Protein AF-0000000074319081 (afdb_homodimer)

InterPro domains:
  IPR027843 Domain of unknown function DUF4440 [PF14534] (56-165)
  IPR032710 NTF2-like domain superfamily [SSF54427] (49-168)

Nearest PDB structures (foldseek):
  3hx8-assembly2_C  TM=8.834E-01  e=6.820E-10  Mesorhizobium loti
  3ef8-assembly1_A  TM=8.760E-01  e=9.095E-07  Novosphingobium aromaticivorans DSM 12444
  3i0y-assembly1_B  TM=5.944E-01  e=3.631E-05  Xanthomonas campestris pv. campestris
  3f8h-assembly1_B  TM=5.871E-01  e=8.349E-05  Ruegeria sp. TM1040
  3f7x-assembly1_A-2  TM=5.789E-01  e=1.344E-04  Pseudomonas putida KT2440

Structure (mmCIF, N/CA/C/O backbone):
data_AF-0000000074319081-model_v1
#
loop_
_entity.id
_entity.type
_entity.pdbx_description
1 polymer 'DUF4440 domain-containing protein'
#
loop_
_atom_site.group_PDB
_atom_site.id
_atom_site.type_symbol
_atom_site.label_atom_id
_atom_site.label_alt_id
_atom_site.label_comp_id
_atom_site.label_asym_id
_atom_site.label_entity_id
_atom_site.label_seq_id
_atom_site.pdbx_PDB_ins_code
_atom_site.Cartn_x
_atom_site.Cartn_y
_atom_site.Cartn_z
_atom_site.occupancy
_atom_site.B_iso_or_equiv
_atom_site.auth_seq_id
_atom_site.auth_comp_id
_atom_site.auth_asym_id
_atom_site.auth_atom_id
_atom_site.pdbx_PDB_model_num
ATOM 1 N N . MET A 1 1 ? 22.406 85.812 86.625 1 35.84 1 MET A N 1
ATOM 2 C CA . MET A 1 1 ? 21.875 84.5 86.562 1 35.84 1 MET A CA 1
ATOM 3 C C . MET A 1 1 ? 21.156 84.25 85.25 1 35.84 1 MET A C 1
ATOM 5 O O . MET A 1 1 ? 20.031 84.688 85.062 1 35.84 1 MET A O 1
ATOM 9 N N . LYS A 1 2 ? 21.984 84.312 84.188 1 42.97 2 LYS A N 1
ATOM 10 C CA . LYS A 1 2 ? 21.812 84.375 82.75 1 42.97 2 LYS A CA 1
ATOM 11 C C . LYS A 1 2 ? 21.172 83.125 82.188 1 42.97 2 LYS A C 1
ATOM 13 O O . LYS A 1 2 ? 21.734 82.062 82.312 1 42.97 2 LYS A O 1
ATOM 18 N N . THR A 1 3 ? 19.812 83.062 82.375 1 43.06 3 THR A N 1
ATOM 19 C CA . THR A 1 3 ? 18.922 82 81.938 1 43.06 3 THR A CA 1
ATOM 20 C C . THR A 1 3 ? 19.094 81.75 80.438 1 43.06 3 THR A C 1
ATOM 22 O O . THR A 1 3 ? 18.906 82.688 79.625 1 43.06 3 THR A O 1
ATOM 25 N N . ASN A 1 4 ? 20.031 80.875 80 1 38.62 4 ASN A N 1
ATOM 26 C CA . ASN A 1 4 ? 20.438 80.438 78.688 1 38.62 4 ASN A CA 1
ATOM 27 C C . ASN A 1 4 ? 19.25 79.812 77.938 1 38.62 4 ASN A C 1
ATOM 29 O O . ASN A 1 4 ? 18.672 78.812 78.375 1 38.62 4 ASN A O 1
ATOM 33 N N . ILE A 1 5 ? 18.375 80.562 77.438 1 39.06 5 ILE A N 1
ATOM 34 C CA . ILE A 1 5 ? 17.156 80.25 76.688 1 39.06 5 ILE A CA 1
ATOM 35 C C . ILE A 1 5 ? 17.516 79.375 75.438 1 39.06 5 ILE A C 1
ATOM 37 O O . ILE A 1 5 ? 18.188 79.875 74.562 1 39.06 5 ILE A O 1
ATOM 41 N N . PHE A 1 6 ? 17.969 78.125 75.562 1 36.88 6 PHE A N 1
ATOM 42 C CA . PHE A 1 6 ? 18.469 77.312 74.5 1 36.88 6 PHE A CA 1
ATOM 43 C C . PHE A 1 6 ? 17.375 77.062 73.438 1 36.88 6 PHE A C 1
ATOM 45 O O . PHE A 1 6 ? 16.234 76.75 73.812 1 36.88 6 PHE A O 1
ATOM 52 N N . ILE A 1 7 ? 17.422 77.812 72.312 1 37.47 7 ILE A N 1
ATOM 53 C CA . ILE A 1 7 ? 16.562 77.938 71.188 1 37.47 7 ILE A CA 1
ATOM 54 C C . ILE A 1 7 ? 16.516 76.562 70.5 1 37.47 7 ILE A C 1
ATOM 56 O O . ILE A 1 7 ? 17.547 76 70.062 1 37.47 7 ILE A O 1
ATOM 60 N N . ILE A 1 8 ? 15.617 75.625 70.688 1 40.78 8 ILE A N 1
ATOM 61 C CA . ILE A 1 8 ? 15.516 74.25 70.25 1 40.78 8 ILE A CA 1
ATOM 62 C C . ILE A 1 8 ? 15.055 74.188 68.812 1 40.78 8 ILE A C 1
ATOM 64 O O . ILE A 1 8 ? 15.047 73.125 68.188 1 40.78 8 ILE A O 1
ATOM 68 N N . PRO A 1 9 ? 15.344 75.188 67.875 1 36.62 9 PRO A N 1
ATOM 69 C CA . PRO A 1 9 ? 14.289 75.125 66.875 1 36.62 9 PRO A CA 1
ATOM 70 C C . PRO A 1 9 ? 14.227 73.75 66.188 1 36.62 9 PRO A C 1
ATOM 72 O O . PRO A 1 9 ? 15.188 72.938 66.312 1 36.62 9 PRO A O 1
ATOM 75 N N . ALA A 1 10 ? 13.055 73.438 65.312 1 35.66 10 ALA A N 1
ATOM 76 C CA . ALA A 1 10 ? 12.094 72.562 64.688 1 35.66 10 ALA A CA 1
ATOM 77 C C . ALA A 1 10 ? 12.672 71.938 63.406 1 35.66 10 ALA A C 1
ATOM 79 O O . ALA A 1 10 ? 13.047 72.625 62.469 1 35.66 10 ALA A O 1
ATOM 80 N N . LEU A 1 11 ? 13.477 70.812 63.5 1 36.44 11 LEU A N 1
ATOM 81 C CA . LEU A 1 11 ? 14.07 70.125 62.375 1 36.44 11 LEU A CA 1
ATOM 82 C C . LEU A 1 11 ? 13.008 69.688 61.375 1 36.44 11 LEU A C 1
ATOM 84 O O . LEU A 1 11 ? 12.039 69 61.75 1 36.44 11 LEU A O 1
ATOM 88 N N . PHE A 1 12 ? 12.758 70.438 60.281 1 32.91 12 PHE A N 1
ATOM 89 C CA . PHE A 1 12 ? 11.82 70.25 59.188 1 32.91 12 PHE A CA 1
ATOM 90 C C . PHE A 1 12 ? 12.039 68.938 58.469 1 32.91 12 PHE A C 1
ATOM 92 O O . PHE A 1 12 ? 13.133 68.688 57.938 1 32.91 12 PHE A O 1
ATOM 99 N N . ILE A 1 13 ? 11.43 67.812 58.906 1 36.31 13 ILE A N 1
ATOM 100 C CA . ILE A 1 13 ? 11.5 66.5 58.375 1 36.31 13 ILE A CA 1
ATOM 101 C C . ILE A 1 13 ? 10.961 66.438 56.938 1 36.31 13 ILE A C 1
ATOM 103 O O . ILE A 1 13 ? 9.812 66.875 56.688 1 36.31 13 ILE A O 1
ATOM 107 N N . PHE A 1 14 ? 11.82 66.812 55.875 1 33.41 14 PHE A N 1
ATOM 108 C CA . PHE A 1 14 ? 11.508 66.75 54.469 1 33.41 14 PHE A CA 1
ATOM 109 C C . PHE A 1 14 ? 10.953 65.375 54.062 1 33.41 14 PHE A C 1
ATOM 111 O O . PHE A 1 14 ? 11.633 64.375 54.25 1 33.41 14 PHE A O 1
ATOM 118 N N . LEU A 1 15 ? 9.625 65.125 54.188 1 34.38 15 LEU A N 1
ATOM 119 C CA . LEU A 1 15 ? 8.867 63.938 53.781 1 34.38 15 LEU A CA 1
ATOM 120 C C . LEU A 1 15 ? 8.984 63.688 52.281 1 34.38 15 LEU A C 1
ATOM 122 O O . LEU A 1 15 ? 8.445 64.438 51.5 1 34.38 15 LEU A O 1
ATOM 126 N N . ILE A 1 16 ? 10.188 63.438 51.688 1 34.12 16 ILE A N 1
ATOM 127 C CA . ILE A 1 16 ? 10.242 63.156 50.25 1 34.12 16 ILE A CA 1
ATOM 128 C C . ILE A 1 16 ? 9.312 61.969 49.938 1 34.12 16 ILE A C 1
ATOM 130 O O . ILE A 1 16 ? 9.414 60.906 50.531 1 34.12 16 ILE A O 1
ATOM 134 N N . ILE A 1 17 ? 8.031 62.188 49.562 1 35 17 ILE A N 1
ATOM 135 C CA . ILE A 1 17 ? 7.02 61.281 49.031 1 35 17 ILE A CA 1
ATOM 136 C C . ILE A 1 17 ? 7.551 60.594 47.781 1 35 17 ILE A C 1
ATOM 138 O O . ILE A 1 17 ? 7.738 61.219 46.75 1 35 17 ILE A O 1
ATOM 142 N N . THR A 1 18 ? 8.617 59.75 47.844 1 34.31 18 THR A N 1
ATOM 143 C CA . THR A 1 18 ? 9.016 58.969 46.688 1 34.31 18 THR A CA 1
ATOM 144 C C . THR A 1 18 ? 7.828 58.188 46.125 1 34.31 18 THR A C 1
ATOM 146 O O . THR A 1 18 ? 7.152 57.469 46.844 1 34.31 18 THR A O 1
ATOM 149 N N . SER A 1 19 ? 6.992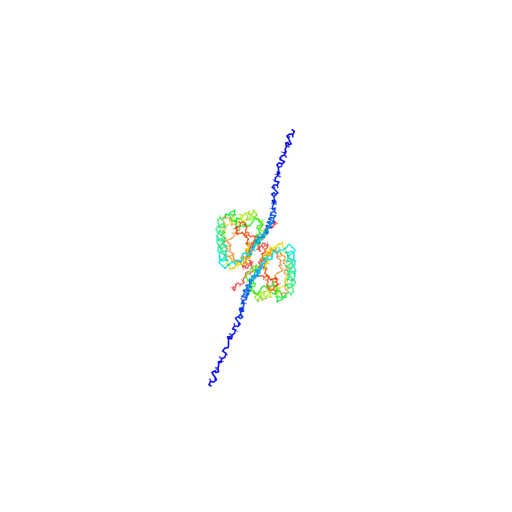 58.844 45.219 1 33.41 19 SER A N 1
ATOM 150 C CA . SER A 1 19 ? 5.941 58.219 44.438 1 33.41 19 SER A CA 1
ATOM 151 C C . SER A 1 19 ? 6.453 56.969 43.75 1 33.41 19 SER A C 1
ATOM 153 O O . SER A 1 19 ? 7.457 57 43.031 1 33.41 19 SER A O 1
ATOM 155 N N . CYS A 1 20 ? 6.5 55.719 44.406 1 37.34 20 CYS A N 1
ATOM 156 C CA . CYS A 1 20 ? 6.75 54.406 43.781 1 37.34 20 CYS A CA 1
ATOM 157 C C . CYS A 1 20 ? 5.867 54.219 42.562 1 37.34 20 CYS A C 1
ATOM 159 O O . CYS A 1 20 ? 4.645 54.125 42.688 1 37.34 20 CYS A O 1
ATOM 161 N N . GLU A 1 21 ? 6.105 55 41.406 1 36.31 21 GLU A N 1
ATOM 162 C CA . GLU A 1 21 ? 5.457 54.594 40.156 1 36.31 21 GLU A CA 1
ATOM 163 C C . GLU A 1 21 ? 5.617 53.094 39.938 1 36.31 21 GLU A C 1
ATOM 165 O O . GLU A 1 21 ? 6.738 52.562 39.875 1 36.31 21 GLU A O 1
ATOM 170 N N . SER A 1 22 ? 4.836 52.219 40.688 1 34 22 SER A N 1
ATOM 171 C CA . SER A 1 22 ? 4.781 50.812 40.375 1 34 22 SER A CA 1
ATOM 172 C C . SER A 1 22 ? 4.539 50.562 38.906 1 34 22 SER A C 1
ATOM 174 O O . SER A 1 22 ? 3.475 50.906 38.375 1 34 22 SER A O 1
ATOM 176 N N . LYS A 1 23 ? 5.551 50.969 37.969 1 36.5 23 LYS A N 1
ATOM 177 C CA . LYS A 1 23 ? 5.402 50.469 36.594 1 36.5 23 LYS A CA 1
ATOM 178 C C . LYS A 1 23 ? 5.133 48.969 36.594 1 36.5 23 LYS A C 1
ATOM 180 O O . LYS A 1 23 ? 5.973 48.156 37.031 1 36.5 23 LYS A O 1
ATOM 185 N N . THR A 1 24 ? 3.887 48.531 36.969 1 33.19 24 THR A N 1
ATOM 186 C CA . THR A 1 24 ? 3.504 47.156 36.656 1 33.19 24 THR A CA 1
ATOM 187 C C . THR A 1 24 ? 3.797 46.844 35.188 1 33.19 24 THR A C 1
ATOM 189 O O . THR A 1 24 ? 3.152 47.375 34.281 1 33.19 24 THR A O 1
ATOM 192 N N . ASP A 1 25 ? 5.09 46.812 34.781 1 34.72 25 ASP A N 1
ATOM 193 C CA . ASP A 1 25 ? 5.387 46.219 33.469 1 34.72 25 ASP A CA 1
ATOM 194 C C . ASP A 1 25 ? 4.637 44.906 33.281 1 34.72 25 ASP A C 1
ATOM 196 O O . ASP A 1 25 ? 4.941 43.906 33.938 1 34.72 25 ASP A O 1
ATOM 200 N N . GLN A 1 26 ? 3.279 44.906 33.344 1 34.62 26 GLN A N 1
ATOM 201 C CA . GLN A 1 26 ? 2.652 43.719 32.781 1 34.62 26 GLN A CA 1
ATOM 202 C C . GLN A 1 26 ? 3.293 43.312 31.453 1 34.62 26 GLN A C 1
ATOM 204 O O . GLN A 1 26 ? 3.139 44 30.453 1 34.62 26 GLN A O 1
ATOM 209 N N . ASP A 1 27 ? 4.562 42.906 31.422 1 36.03 27 ASP A N 1
ATOM 210 C CA . ASP A 1 27 ? 4.984 42.094 30.281 1 36.03 27 ASP A CA 1
ATOM 211 C C . ASP A 1 27 ? 3.879 41.125 29.844 1 36.03 27 ASP A C 1
ATOM 213 O O . ASP A 1 27 ? 3.576 40.156 30.562 1 36.03 27 ASP A O 1
ATOM 217 N N . THR A 1 28 ? 2.705 41.656 29.484 1 34.19 28 THR A N 1
ATOM 218 C CA . THR A 1 28 ? 1.909 40.719 28.703 1 34.19 28 THR A CA 1
ATOM 219 C C . THR A 1 28 ? 2.797 39.906 27.766 1 34.19 28 THR A C 1
ATOM 221 O O . THR A 1 28 ? 3.387 40.469 26.828 1 34.19 28 THR A O 1
ATOM 224 N N . ASP A 1 29 ? 3.615 39 28.266 1 35.72 29 ASP A N 1
ATOM 225 C CA . ASP A 1 29 ? 4.066 38 27.328 1 35.72 29 ASP A CA 1
ATOM 226 C C . ASP A 1 29 ? 3.027 37.75 26.234 1 35.72 29 ASP A C 1
ATOM 228 O O . ASP A 1 29 ? 1.955 37.188 26.5 1 35.72 29 ASP A O 1
ATOM 232 N N . GLU A 1 30 ? 2.871 38.781 25.391 1 38.19 30 GLU A N 1
ATOM 233 C CA . GLU A 1 30 ? 2.264 38.281 24.156 1 38.19 30 GLU A CA 1
ATOM 234 C C . GLU A 1 30 ? 2.637 36.812 23.891 1 38.19 30 GLU A C 1
ATOM 236 O O . GLU A 1 30 ? 3.811 36.5 23.703 1 38.19 30 GLU A O 1
ATOM 241 N N . LEU A 1 31 ? 2.053 35.906 24.609 1 36.44 31 LEU A N 1
ATOM 242 C CA . LEU A 1 31 ? 2.084 34.594 24 1 36.44 31 LEU A CA 1
ATOM 243 C C . LEU A 1 31 ? 2.215 34.719 22.484 1 36.44 31 LEU A C 1
ATOM 245 O O . LEU A 1 31 ? 1.307 35.219 21.812 1 36.44 31 LEU A O 1
ATOM 249 N N . SER A 1 32 ? 3.395 35.094 22.031 1 35.56 32 SER A N 1
ATOM 250 C CA . SER A 1 32 ? 3.58 34.688 20.641 1 35.56 32 SER A CA 1
ATOM 251 C C . SER A 1 32 ? 2.768 33.438 20.297 1 35.56 32 SER A C 1
ATOM 253 O O . SER A 1 32 ? 3.08 32.344 20.766 1 35.56 32 SER A O 1
ATOM 255 N N . TYR A 1 33 ? 1.545 33.562 20.219 1 34.34 33 TYR A N 1
ATOM 256 C CA . TYR A 1 33 ? 0.922 32.5 19.438 1 34.34 33 TYR A CA 1
ATOM 257 C C . TYR A 1 33 ? 1.859 32 18.344 1 34.34 33 TYR A C 1
ATOM 259 O O . TYR A 1 33 ? 2.164 32.75 17.406 1 34.34 33 TYR A O 1
ATOM 267 N N . SER A 1 34 ? 2.912 31.375 18.719 1 34.47 34 SER A N 1
ATOM 268 C CA . SER A 1 34 ? 3.402 30.594 17.594 1 34.47 34 SER A CA 1
ATOM 269 C C . SER A 1 34 ? 2.266 30.203 16.656 1 34.47 34 SER A C 1
ATOM 271 O O . SER A 1 34 ? 1.362 29.453 17.031 1 34.47 34 SER A O 1
ATOM 273 N N . ASN A 1 35 ? 1.772 31.094 15.922 1 34.22 35 ASN A N 1
ATOM 274 C CA . ASN A 1 35 ? 1.032 30.656 14.742 1 34.22 35 ASN A CA 1
ATOM 275 C C . ASN A 1 35 ? 1.546 29.328 14.211 1 34.22 35 ASN A C 1
ATOM 277 O O . ASN A 1 35 ? 2.557 29.281 13.508 1 34.22 35 ASN A O 1
ATOM 281 N N . VAL A 1 36 ? 1.594 28.328 14.969 1 38.28 36 VAL A N 1
ATOM 282 C CA . VAL A 1 36 ? 1.656 27.078 14.219 1 38.28 36 VAL A CA 1
ATOM 283 C C . VAL A 1 36 ? 0.798 27.203 12.961 1 38.28 36 VAL A C 1
ATOM 285 O O . VAL A 1 36 ? -0.431 27.125 13.031 1 38.28 36 VAL A O 1
ATOM 288 N N . THR A 1 37 ? 1.044 28.156 12.094 1 38.81 37 THR A N 1
ATOM 289 C CA . THR A 1 37 ? 0.449 28.172 10.766 1 38.81 37 THR A CA 1
ATOM 290 C C . THR A 1 37 ? 0.408 26.75 10.188 1 38.81 37 THR A C 1
ATOM 292 O O . THR A 1 37 ? 1.43 26.062 10.148 1 38.81 37 THR A O 1
ATOM 295 N N . GLU A 1 38 ? -0.492 25.969 10.5 1 48.38 38 GLU A N 1
ATOM 296 C CA . GLU A 1 38 ? -0.631 24.875 9.531 1 48.38 38 GLU A CA 1
ATOM 297 C C . GLU A 1 38 ? -0.079 25.281 8.172 1 48.38 38 GLU A C 1
ATOM 299 O O . GLU A 1 38 ? -0.581 26.219 7.539 1 48.38 38 GLU A O 1
ATOM 304 N N . GLU A 1 39 ? 1.112 25.406 7.988 1 54.97 39 GLU A N 1
ATOM 305 C CA . GLU A 1 39 ? 1.65 25.75 6.68 1 54.97 39 GLU A CA 1
ATOM 306 C C . GLU A 1 39 ? 0.779 25.203 5.555 1 54.97 39 GLU A C 1
ATOM 308 O O . GLU A 1 39 ? 0.632 23.984 5.418 1 54.97 39 GLU A O 1
ATOM 313 N N . ILE A 1 40 ? -0.323 25.828 5.227 1 68.44 40 ILE A N 1
ATOM 314 C CA . ILE A 1 40 ? -1.082 25.531 4.016 1 68.44 40 ILE A CA 1
ATOM 315 C C . ILE A 1 40 ? -0.124 25.219 2.867 1 68.44 40 ILE A C 1
ATOM 317 O O . ILE A 1 40 ? 0.707 26.047 2.5 1 68.44 40 ILE A O 1
ATOM 321 N N . ILE A 1 41 ? -0.043 23.984 2.555 1 83.31 41 ILE A N 1
ATOM 322 C CA . ILE A 1 41 ? 0.751 23.578 1.402 1 83.31 41 ILE A CA 1
ATOM 323 C C . ILE A 1 41 ? 0.19 24.219 0.136 1 83.31 41 ILE A C 1
ATOM 325 O O . ILE A 1 41 ? -0.994 24.062 -0.173 1 83.31 41 ILE A O 1
ATOM 329 N N . THR A 1 42 ? 0.965 25.094 -0.576 1 89.5 42 THR A N 1
ATOM 330 C CA . THR A 1 42 ? 0.557 25.75 -1.813 1 89.5 42 THR A CA 1
ATOM 331 C C . THR A 1 42 ? 0.708 24.797 -3.002 1 89.5 42 THR A C 1
ATOM 333 O O . THR A 1 42 ? 1.319 23.734 -2.883 1 89.5 42 THR A O 1
ATOM 336 N N . ASP A 1 43 ? 0.1 25.219 -4.125 1 91.44 43 ASP A N 1
ATOM 337 C CA . ASP A 1 43 ? 0.249 24.422 -5.34 1 91.44 43 ASP A CA 1
ATOM 338 C C . ASP A 1 43 ? 1.71 24.359 -5.777 1 91.44 43 ASP A C 1
ATOM 340 O O . ASP A 1 43 ? 2.16 23.344 -6.312 1 91.44 43 ASP A O 1
ATOM 344 N N . GLU A 1 44 ? 2.352 25.422 -5.602 1 89.81 44 GLU A N 1
ATOM 345 C CA . GLU A 1 44 ? 3.779 25.438 -5.91 1 89.81 44 GLU A CA 1
ATOM 346 C C . GLU A 1 44 ? 4.543 24.469 -5.02 1 89.81 44 GLU A C 1
ATOM 348 O O . GLU A 1 44 ? 5.453 23.766 -5.484 1 89.81 44 GLU A O 1
ATOM 353 N N . ASP A 1 45 ? 4.227 24.422 -3.74 1 93.44 45 ASP A N 1
ATOM 354 C CA . ASP A 1 45 ? 4.828 23.469 -2.814 1 93.44 45 ASP A CA 1
ATOM 355 C C . ASP A 1 45 ? 4.547 22.031 -3.246 1 93.44 45 ASP A C 1
ATOM 357 O O . ASP A 1 45 ? 5.434 21.172 -3.199 1 93.44 45 ASP A O 1
ATOM 361 N N . LYS A 1 46 ? 3.305 21.828 -3.666 1 95.62 46 LYS A N 1
ATOM 362 C CA . LYS A 1 46 ? 2.91 20.5 -4.105 1 95.62 46 LYS A CA 1
ATOM 363 C C . LYS A 1 46 ? 3.738 20.047 -5.305 1 95.62 46 LYS A C 1
ATOM 365 O O . LYS A 1 46 ? 4.203 18.906 -5.348 1 95.62 46 LYS A O 1
ATOM 370 N N . GLU A 1 47 ? 3.904 20.875 -6.27 1 96.31 47 GLU A N 1
ATOM 371 C CA . GLU A 1 47 ? 4.703 20.562 -7.449 1 96.31 47 GLU A CA 1
ATOM 372 C C . GLU A 1 47 ? 6.156 20.281 -7.078 1 96.31 47 GLU A C 1
ATOM 374 O O . GLU A 1 47 ? 6.777 19.359 -7.613 1 96.31 47 GLU A O 1
ATOM 379 N N . GLU A 1 48 ? 6.652 21.078 -6.215 1 96.75 48 GLU A N 1
ATOM 380 C CA . GLU A 1 48 ? 8.031 20.891 -5.766 1 96.75 48 GLU A CA 1
ATOM 381 C C . GLU A 1 48 ? 8.203 19.547 -5.062 1 96.75 48 GLU A C 1
ATOM 383 O O . GLU A 1 48 ? 9.18 18.828 -5.309 1 96.75 48 GLU A O 1
ATOM 388 N N . ILE A 1 49 ? 7.285 19.219 -4.191 1 97.75 49 ILE A N 1
ATOM 389 C CA . ILE A 1 49 ? 7.348 17.953 -3.465 1 97.75 49 ILE A CA 1
ATOM 390 C C . ILE A 1 49 ? 7.258 16.797 -4.445 1 97.75 49 ILE A C 1
ATOM 392 O O . ILE A 1 49 ? 8.016 15.82 -4.344 1 97.75 49 ILE A O 1
ATOM 396 N N . LYS A 1 50 ? 6.355 16.875 -5.355 1 98 50 LYS A N 1
ATOM 397 C CA . LYS A 1 50 ? 6.238 15.828 -6.371 1 98 50 LYS A CA 1
ATOM 398 C C . LYS A 1 50 ? 7.547 15.648 -7.129 1 98 50 LYS A C 1
ATOM 400 O O . LYS A 1 50 ? 7.957 14.523 -7.422 1 98 50 LYS A O 1
ATOM 405 N N . ASN A 1 51 ? 8.172 16.719 -7.496 1 98.06 51 ASN A N 1
ATOM 406 C CA . ASN A 1 51 ? 9.453 16.672 -8.18 1 98.06 51 ASN A CA 1
ATOM 407 C C . ASN A 1 51 ? 10.523 16 -7.32 1 98.06 51 ASN A C 1
ATOM 409 O O . ASN A 1 51 ? 11.344 15.234 -7.828 1 98.06 51 ASN A O 1
ATOM 413 N N . ILE A 1 52 ? 10.531 16.297 -6.09 1 98.31 52 ILE A N 1
ATOM 414 C CA . ILE A 1 52 ? 11.477 15.688 -5.164 1 98.31 52 ILE A CA 1
ATOM 415 C C . ILE A 1 52 ? 11.25 14.172 -5.117 1 98.31 52 ILE A C 1
ATOM 417 O O . ILE A 1 52 ? 12.203 13.398 -5.199 1 98.31 52 ILE A O 1
ATOM 421 N N . ILE A 1 53 ? 10.016 13.719 -5.004 1 98.56 53 ILE A N 1
ATOM 422 C CA . ILE A 1 53 ? 9.664 12.305 -4.949 1 98.56 53 ILE A CA 1
ATOM 423 C C . ILE A 1 53 ? 10.094 11.617 -6.246 1 98.56 53 ILE A C 1
ATOM 425 O O . ILE A 1 53 ? 10.688 10.539 -6.219 1 98.56 53 ILE A O 1
ATOM 429 N N . ASP A 1 54 ? 9.828 12.266 -7.352 1 98.5 54 ASP A N 1
ATOM 430 C CA . ASP A 1 54 ? 10.219 11.727 -8.648 1 98.5 54 ASP A CA 1
ATOM 431 C C . ASP A 1 54 ? 11.734 11.555 -8.742 1 98.5 54 ASP A C 1
ATOM 433 O O . ASP A 1 54 ? 12.219 10.523 -9.219 1 98.5 54 ASP A O 1
ATOM 437 N N . GLN A 1 55 ? 12.445 12.516 -8.359 1 98.62 55 GLN A N 1
ATOM 438 C CA . GLN A 1 55 ? 13.898 12.461 -8.375 1 98.62 55 GLN A CA 1
ATOM 439 C C . GLN A 1 55 ? 14.422 11.359 -7.453 1 98.62 55 GLN A C 1
ATOM 441 O O . GLN A 1 55 ? 15.352 10.633 -7.812 1 98.62 55 GLN A O 1
ATOM 446 N N . LYS A 1 56 ? 13.867 11.266 -6.289 1 98.88 56 LYS A N 1
ATOM 447 C CA . LYS A 1 56 ? 14.289 10.227 -5.359 1 98.88 56 LYS A CA 1
ATOM 448 C C . LYS A 1 56 ? 13.977 8.836 -5.914 1 98.88 56 LYS A C 1
ATOM 450 O O . LYS A 1 56 ? 14.781 7.91 -5.77 1 98.88 56 LYS A O 1
ATOM 455 N N . ASN A 1 57 ? 12.82 8.688 -6.531 1 98.88 57 ASN A N 1
ATOM 456 C CA . ASN A 1 57 ? 12.508 7.434 -7.211 1 98.88 57 ASN A CA 1
ATOM 457 C C . ASN A 1 57 ? 13.555 7.098 -8.273 1 98.88 57 ASN A C 1
ATOM 459 O O . ASN A 1 57 ? 14.016 5.961 -8.352 1 98.88 57 ASN A O 1
ATOM 463 N N . THR A 1 58 ? 13.906 8.055 -9.07 1 98.81 58 THR A N 1
ATOM 464 C CA . THR A 1 58 ? 14.883 7.871 -10.133 1 98.81 58 THR A CA 1
ATOM 465 C C . THR A 1 58 ? 16.234 7.461 -9.547 1 98.81 58 THR A C 1
ATOM 467 O O . THR A 1 58 ? 16.906 6.57 -10.078 1 98.81 58 THR A O 1
ATOM 470 N N . GLU A 1 59 ? 16.625 8.086 -8.492 1 98.88 59 GLU A N 1
ATOM 471 C CA . GLU A 1 59 ? 17.891 7.73 -7.844 1 98.88 59 GLU A CA 1
ATOM 472 C C . GLU A 1 59 ? 17.828 6.316 -7.273 1 98.88 59 GLU A C 1
ATOM 474 O O . GLU A 1 59 ? 18.812 5.57 -7.363 1 98.88 59 GLU A O 1
ATOM 479 N N . LEU A 1 60 ? 16.734 5.961 -6.691 1 98.88 60 LEU A N 1
ATOM 480 C CA . LEU A 1 60 ? 16.562 4.613 -6.156 1 98.88 60 LEU A CA 1
ATOM 481 C C . LEU A 1 60 ? 16.672 3.57 -7.266 1 98.88 60 LEU A C 1
ATOM 483 O O . LEU A 1 60 ? 17.25 2.502 -7.066 1 98.88 60 LEU A O 1
ATOM 487 N N . GLU A 1 61 ? 16.078 3.873 -8.445 1 98.88 61 GLU A N 1
ATOM 488 C CA . GLU A 1 61 ? 16.234 2.982 -9.594 1 98.88 61 GLU A CA 1
ATOM 489 C C . GLU A 1 61 ? 17.703 2.705 -9.883 1 98.88 61 GLU A C 1
ATOM 491 O O . GLU A 1 61 ? 18.109 1.553 -10.07 1 98.88 61 GLU A O 1
ATOM 496 N N . LYS A 1 62 ? 18.453 3.76 -9.93 1 98.81 62 LYS A N 1
ATOM 497 C CA . LYS A 1 62 ? 19.875 3.645 -10.211 1 98.81 62 LYS A CA 1
ATOM 498 C C . LYS A 1 62 ? 20.578 2.814 -9.141 1 98.81 62 LYS A C 1
ATOM 500 O O . LYS A 1 62 ? 21.406 1.951 -9.461 1 98.81 62 LYS A O 1
ATOM 505 N N . LEU A 1 63 ? 20.281 3.068 -7.902 1 98.88 63 LEU A N 1
ATOM 506 C CA . LEU A 1 63 ? 20.938 2.385 -6.797 1 98.88 63 LEU A CA 1
ATOM 507 C C . LEU A 1 63 ? 20.594 0.902 -6.781 1 98.88 63 LEU A C 1
ATOM 509 O O . LEU A 1 63 ? 21.453 0.056 -6.527 1 98.88 63 LEU A O 1
ATOM 513 N N . TYR A 1 64 ? 19.359 0.514 -7.039 1 98.56 64 TYR A N 1
ATOM 514 C CA . TYR A 1 64 ? 18.969 -0.887 -7.156 1 98.56 64 TYR A CA 1
ATOM 515 C C . TYR A 1 64 ? 19.719 -1.573 -8.281 1 98.56 64 TYR A C 1
ATOM 517 O O . TYR A 1 64 ? 20.234 -2.686 -8.117 1 98.56 64 TYR A O 1
ATOM 525 N N . LYS A 1 65 ? 19.766 -0.911 -9.383 1 98.31 65 LYS A N 1
ATOM 526 C CA . LYS A 1 65 ? 20.453 -1.46 -10.547 1 98.31 65 LYS A CA 1
ATOM 527 C C . LYS A 1 65 ? 21.938 -1.714 -10.242 1 98.31 65 LYS A C 1
ATOM 529 O O . LYS A 1 65 ? 22.484 -2.742 -10.641 1 98.31 65 LYS A O 1
ATOM 534 N N . GLU A 1 66 ? 22.516 -0.81 -9.555 1 98.25 66 GLU A N 1
ATOM 535 C CA . GLU A 1 66 ? 23.938 -0.873 -9.266 1 98.25 66 GLU A CA 1
ATOM 536 C C . GLU A 1 66 ? 24.219 -1.744 -8.047 1 98.25 66 GLU A C 1
ATOM 538 O O . GLU A 1 66 ? 25.375 -2.008 -7.715 1 98.25 66 GLU A O 1
ATOM 543 N N . GLY A 1 67 ? 23.234 -2.127 -7.352 1 97.88 67 GLY A N 1
ATOM 544 C CA . GLY A 1 67 ? 23.375 -2.969 -6.172 1 97.88 67 GLY A CA 1
ATOM 545 C C . GLY A 1 67 ? 23.938 -2.229 -4.973 1 97.88 67 GLY A C 1
ATOM 546 O O . GLY A 1 67 ? 24.656 -2.809 -4.156 1 97.88 67 GLY A O 1
ATOM 547 N N . LYS A 1 68 ? 23.719 -0.919 -4.863 1 98.69 68 LYS A N 1
ATOM 548 C CA . LYS A 1 68 ? 24.203 -0.084 -3.77 1 98.69 68 LYS A CA 1
ATOM 549 C C . LYS A 1 68 ? 23.156 0.055 -2.674 1 98.69 68 LYS A C 1
ATOM 551 O O . LYS A 1 68 ? 22.609 1.14 -2.467 1 98.69 68 LYS A O 1
ATOM 556 N N . MET A 1 69 ? 23 -0.968 -1.857 1 98.75 69 MET A N 1
ATOM 557 C CA . MET A 1 69 ? 21.844 -1.056 -0.97 1 98.75 69 MET A CA 1
ATOM 558 C C . MET A 1 69 ? 22.047 -0.229 0.292 1 98.75 69 MET A C 1
ATOM 560 O O . MET A 1 69 ? 21.094 0.27 0.886 1 98.75 69 MET A O 1
ATOM 564 N N . GLU A 1 70 ? 23.266 -0.017 0.698 1 98.81 70 GLU A N 1
ATOM 565 C CA . GLU A 1 70 ? 23.5 0.885 1.82 1 98.81 70 GLU A CA 1
ATOM 566 C C . GLU A 1 70 ? 23.109 2.316 1.474 1 98.81 70 GLU A C 1
ATOM 568 O O . GLU A 1 70 ? 22.531 3.023 2.303 1 98.81 70 GLU A O 1
ATOM 573 N N . GLU A 1 71 ? 23.453 2.752 0.313 1 98.88 71 GLU A N 1
ATOM 574 C CA . GLU A 1 71 ? 23.047 4.074 -0.151 1 98.88 71 GLU A CA 1
ATOM 575 C C . GLU A 1 71 ? 21.531 4.141 -0.352 1 98.88 71 GLU A C 1
ATOM 577 O O . GLU A 1 71 ? 20.906 5.133 0.005 1 98.88 71 GLU A O 1
ATOM 582 N N . ALA A 1 72 ? 20.969 3.104 -0.919 1 98.94 72 ALA A N 1
ATOM 583 C CA . ALA A 1 72 ? 19.516 3.066 -1.109 1 98.94 72 ALA A CA 1
ATOM 584 C C . ALA A 1 72 ? 18.797 3.193 0.224 1 98.94 72 ALA A C 1
ATOM 586 O O . ALA A 1 72 ? 17.766 3.883 0.316 1 98.94 72 ALA A O 1
ATOM 587 N N . ALA A 1 73 ? 19.344 2.568 1.24 1 98.88 73 ALA A N 1
ATOM 588 C CA . ALA A 1 73 ? 18.703 2.543 2.555 1 98.88 73 ALA A CA 1
ATOM 589 C C . ALA A 1 73 ? 18.547 3.953 3.117 1 98.88 73 ALA A C 1
ATOM 591 O O . ALA A 1 73 ? 17.672 4.207 3.949 1 98.88 73 ALA A O 1
ATOM 592 N N . THR A 1 74 ? 19.297 4.926 2.68 1 98.75 74 THR A N 1
ATOM 593 C CA . THR A 1 74 ? 19.25 6.285 3.207 1 98.75 74 THR A CA 1
ATOM 594 C C . THR A 1 74 ? 17.984 7.004 2.756 1 98.75 74 THR A C 1
ATOM 596 O O . THR A 1 74 ? 17.641 8.055 3.291 1 98.75 74 THR A O 1
ATOM 599 N N . TYR A 1 75 ? 17.281 6.465 1.843 1 98.88 75 TYR A N 1
ATOM 600 C CA . TYR A 1 75 ? 16.031 7.047 1.37 1 98.88 75 TYR A CA 1
ATOM 601 C C . TYR A 1 75 ? 14.852 6.57 2.213 1 98.88 75 TYR A C 1
ATOM 603 O O . TYR A 1 75 ? 13.734 7.066 2.066 1 98.88 75 TYR A O 1
ATOM 611 N N . PHE A 1 76 ? 15.117 5.664 3.1 1 98.88 76 PHE A N 1
ATOM 612 C CA . PHE A 1 76 ? 14.094 5.07 3.957 1 98.88 76 PHE A CA 1
ATOM 613 C C . PHE A 1 76 ? 14.281 5.512 5.402 1 98.88 76 PHE A C 1
ATOM 615 O O . PHE A 1 76 ? 15.398 5.836 5.82 1 98.88 76 PHE A O 1
ATOM 622 N N . SER A 1 77 ? 13.125 5.562 6.121 1 98.81 77 SER A N 1
ATOM 623 C CA . SER A 1 77 ? 13.219 5.773 7.562 1 98.81 77 SER A CA 1
ATOM 624 C C . SER A 1 77 ? 13.898 4.594 8.25 1 98.81 77 SER A C 1
ATOM 626 O O . SER A 1 77 ? 13.891 3.477 7.73 1 98.81 77 SER A O 1
ATOM 628 N N . GLU A 1 78 ? 14.453 4.805 9.398 1 98.38 78 GLU A N 1
ATOM 629 C CA . GLU A 1 78 ? 15.148 3.758 10.141 1 98.38 78 GLU A CA 1
ATOM 630 C C . GLU A 1 78 ? 14.227 2.576 10.43 1 98.38 78 GLU A C 1
ATOM 632 O O . GLU A 1 78 ? 14.664 1.425 10.422 1 98.38 78 GLU A O 1
ATOM 637 N N . ASP A 1 79 ? 12.953 2.875 10.648 1 98.38 79 ASP A N 1
ATOM 638 C CA . ASP A 1 79 ? 11.984 1.842 10.992 1 98.38 79 ASP A CA 1
ATOM 639 C C . ASP A 1 79 ? 11.102 1.49 9.797 1 98.38 79 ASP A C 1
ATOM 641 O O . ASP A 1 79 ? 9.945 1.097 9.961 1 98.38 79 ASP A O 1
ATOM 645 N N . VAL A 1 80 ? 11.602 1.644 8.625 1 98.81 80 VAL A N 1
ATOM 646 C CA . VAL A 1 80 ? 10.852 1.385 7.398 1 98.81 80 VAL A CA 1
ATOM 647 C C . VAL A 1 80 ? 10.219 -0.001 7.465 1 98.81 80 VAL A C 1
ATOM 649 O O . VAL A 1 80 ? 10.797 -0.931 8.031 1 98.81 80 VAL A O 1
ATOM 652 N N . ILE A 1 81 ? 9.023 -0.135 6.953 1 98.88 81 ILE A N 1
ATOM 653 C CA . ILE A 1 81 ? 8.398 -1.415 6.641 1 98.88 81 ILE A CA 1
ATOM 654 C C . ILE A 1 81 ? 8.117 -1.503 5.145 1 98.88 81 ILE A C 1
ATOM 656 O O . ILE A 1 81 ? 7.312 -0.733 4.609 1 98.88 81 ILE A O 1
ATOM 660 N N . GLN A 1 82 ? 8.781 -2.352 4.465 1 98.75 82 GLN A N 1
ATOM 661 C CA . GLN A 1 82 ? 8.516 -2.67 3.064 1 98.75 82 GLN A CA 1
ATOM 662 C C . GLN A 1 82 ? 7.789 -4.008 2.934 1 98.75 82 GLN A C 1
ATOM 664 O O . GLN A 1 82 ? 8.273 -5.031 3.418 1 98.75 82 GLN A O 1
ATOM 669 N N . LEU A 1 83 ? 6.562 -4.004 2.291 1 98.12 83 LEU A N 1
ATOM 670 C CA . LEU A 1 83 ? 5.75 -5.195 2.064 1 98.12 83 LEU A CA 1
ATOM 671 C C . LEU A 1 83 ? 6.094 -5.84 0.728 1 98.12 83 LEU A C 1
ATOM 673 O O . LEU A 1 83 ? 5.32 -5.758 -0.227 1 98.12 83 LEU A O 1
ATOM 677 N N . ALA A 1 84 ? 7.18 -6.383 0.485 1 90.12 84 ALA A N 1
ATOM 678 C CA . ALA A 1 84 ? 7.566 -6.969 -0.795 1 90.12 84 ALA A CA 1
ATOM 679 C C . ALA A 1 84 ? 6.621 -8.102 -1.187 1 90.12 84 ALA A C 1
ATOM 681 O O . ALA A 1 84 ? 6.246 -8.922 -0.346 1 90.12 84 ALA A O 1
ATOM 682 N N . PRO A 1 85 ? 6.211 -8.18 -2.475 1 89.88 85 PRO A N 1
ATOM 683 C CA . PRO A 1 85 ? 5.285 -9.234 -2.896 1 89.88 85 PRO A CA 1
ATOM 684 C C . PRO A 1 85 ? 5.844 -10.633 -2.656 1 89.88 85 PRO A C 1
ATOM 686 O O . PRO A 1 85 ? 7.02 -10.891 -2.924 1 89.88 85 PRO A O 1
ATOM 689 N N . ASN A 1 86 ? 5.004 -11.477 -2.043 1 88.5 86 ASN A N 1
ATOM 690 C CA . ASN A 1 86 ? 5.184 -12.922 -1.946 1 88.5 86 ASN A CA 1
ATOM 691 C C . ASN A 1 86 ? 6.34 -13.281 -1.018 1 88.5 86 ASN A C 1
ATOM 693 O O . ASN A 1 86 ? 7.008 -14.297 -1.216 1 88.5 86 ASN A O 1
ATOM 697 N N . THR A 1 87 ? 6.605 -12.422 -0.149 1 88.5 87 THR A N 1
ATOM 698 C CA . THR A 1 87 ? 7.57 -12.68 0.915 1 88.5 87 THR A CA 1
ATOM 699 C C . THR A 1 87 ? 7.172 -11.961 2.195 1 88.5 87 THR A C 1
ATOM 701 O O . THR A 1 87 ? 6.258 -11.125 2.188 1 88.5 87 THR A O 1
ATOM 704 N N . LYS A 1 88 ? 7.77 -12.273 3.279 1 93.62 88 LYS A N 1
ATOM 705 C CA . LYS A 1 88 ? 7.531 -11.609 4.555 1 93.62 88 LYS A CA 1
ATOM 706 C C . LYS A 1 88 ? 7.957 -10.141 4.496 1 93.62 88 LYS A C 1
ATOM 708 O O . LYS A 1 88 ? 8.844 -9.781 3.721 1 93.62 88 LYS A O 1
ATOM 713 N N . PRO A 1 89 ? 7.391 -9.312 5.348 1 97.81 89 PRO A N 1
ATOM 714 C CA . PRO A 1 89 ? 7.773 -7.898 5.363 1 97.81 89 PRO A CA 1
ATOM 715 C C . PRO A 1 89 ? 9.234 -7.688 5.738 1 97.81 89 PRO A C 1
ATOM 717 O O . PRO A 1 89 ? 9.773 -8.414 6.574 1 97.81 89 PRO A O 1
ATOM 720 N N . ILE A 1 90 ? 9.852 -6.695 5.121 1 98.25 90 ILE A N 1
ATOM 721 C CA . ILE A 1 90 ? 11.156 -6.168 5.496 1 98.25 90 ILE A CA 1
ATOM 722 C C . ILE A 1 90 ? 10.992 -5.043 6.512 1 98.25 90 ILE A C 1
ATOM 724 O O . ILE A 1 90 ? 10.328 -4.039 6.23 1 98.25 90 ILE A O 1
ATOM 728 N N . LYS A 1 91 ? 11.617 -5.227 7.656 1 98.5 91 LYS A N 1
ATOM 729 C CA . LYS A 1 91 ? 11.445 -4.258 8.734 1 98.5 91 LYS A CA 1
ATOM 730 C C . LYS A 1 91 ? 12.789 -3.684 9.172 1 98.5 91 LYS A C 1
ATOM 732 O O . LYS A 1 91 ? 13.648 -4.414 9.672 1 98.5 91 LYS A O 1
ATOM 737 N N . GLY A 1 92 ? 12.867 -2.375 8.945 1 98.69 92 GLY A N 1
ATOM 738 C CA . GLY A 1 92 ? 14.086 -1.684 9.336 1 98.69 92 GLY A CA 1
ATOM 739 C C . GLY A 1 92 ? 15.133 -1.667 8.242 1 98.69 92 GLY A C 1
ATOM 740 O O . GLY A 1 92 ? 15.141 -2.537 7.367 1 98.69 92 GLY A O 1
ATOM 741 N N . THR A 1 93 ? 16.078 -0.687 8.352 1 98.5 93 THR A N 1
ATOM 742 C CA . THR A 1 93 ? 17.047 -0.452 7.281 1 98.5 93 THR A CA 1
ATOM 743 C C . THR A 1 93 ? 18.062 -1.58 7.219 1 98.5 93 THR A C 1
ATOM 745 O O . THR A 1 93 ? 18.547 -1.929 6.141 1 98.5 93 THR A O 1
ATOM 748 N N . GLN A 1 94 ? 18.438 -2.16 8.375 1 98.62 94 GLN A N 1
ATOM 749 C CA . GLN A 1 94 ? 19.391 -3.252 8.328 1 98.62 94 GLN A CA 1
ATOM 750 C C . GLN A 1 94 ? 18.828 -4.453 7.578 1 98.62 94 GLN A C 1
ATOM 752 O O . GLN A 1 94 ? 19.5 -5.031 6.719 1 98.62 94 GLN A O 1
ATOM 757 N N . MET A 1 95 ? 17.625 -4.832 7.945 1 98.56 95 MET A N 1
ATOM 758 C CA . MET A 1 95 ? 17 -5.93 7.215 1 98.56 95 MET A CA 1
ATOM 759 C C . MET A 1 95 ? 16.844 -5.586 5.738 1 98.56 95 MET A C 1
ATOM 761 O O . MET A 1 95 ? 16.984 -6.453 4.875 1 98.56 95 MET A O 1
ATOM 765 N N . PHE A 1 96 ? 16.516 -4.379 5.43 1 98.75 96 PHE A N 1
ATOM 766 C CA . PHE A 1 96 ? 16.422 -3.914 4.051 1 98.75 96 PHE A CA 1
ATOM 767 C C . PHE A 1 96 ? 17.719 -4.188 3.299 1 98.75 96 PHE A C 1
ATOM 769 O O . PHE A 1 96 ? 17.703 -4.809 2.234 1 98.75 96 PHE A O 1
ATOM 776 N N . ILE A 1 97 ? 18.75 -3.748 3.863 1 98.81 97 ILE A N 1
ATOM 777 C CA . ILE A 1 97 ? 20.062 -3.914 3.234 1 98.81 97 ILE A CA 1
ATOM 778 C C . ILE A 1 97 ? 20.359 -5.398 3.037 1 98.81 97 ILE A C 1
ATOM 780 O O . ILE A 1 97 ? 20.719 -5.828 1.937 1 98.81 97 ILE A O 1
ATOM 784 N N . ASP A 1 98 ? 20.141 -6.199 4.043 1 98.5 98 ASP A N 1
ATOM 785 C CA . ASP A 1 98 ? 20.484 -7.617 3.996 1 98.5 98 ASP A CA 1
ATOM 786 C C . ASP A 1 98 ? 19.641 -8.352 2.953 1 98.5 98 ASP A C 1
ATOM 788 O O . ASP A 1 98 ? 20.172 -9.102 2.131 1 98.5 98 ASP A O 1
ATOM 792 N N . GLU A 1 99 ? 18.359 -8.148 2.979 1 97.5 99 GLU A N 1
ATOM 793 C CA . GLU A 1 99 ? 17.453 -8.852 2.072 1 97.5 99 GLU A CA 1
ATOM 794 C C . GLU A 1 99 ? 17.672 -8.422 0.625 1 97.5 99 GLU A C 1
ATOM 796 O O . GLU A 1 99 ? 17.641 -9.258 -0.285 1 97.5 99 GLU A O 1
ATOM 801 N N . TRP A 1 100 ? 17.906 -7.16 0.407 1 97.75 100 TRP A N 1
ATOM 802 C CA . TRP A 1 100 ? 18.109 -6.695 -0.963 1 97.75 100 TRP A CA 1
ATOM 803 C C . TRP A 1 100 ? 19.484 -7.086 -1.48 1 97.75 100 TRP A C 1
ATOM 805 O O . TRP A 1 100 ? 19.656 -7.336 -2.676 1 97.75 100 TRP A O 1
ATOM 815 N N . ASN A 1 101 ? 20.453 -7.129 -0.604 1 97.81 101 ASN A N 1
ATOM 816 C CA . ASN A 1 101 ? 21.75 -7.652 -1.036 1 97.81 101 ASN A CA 1
ATOM 817 C C . ASN A 1 101 ? 21.625 -9.102 -1.502 1 97.81 101 ASN A C 1
ATOM 819 O O . ASN A 1 101 ? 22.266 -9.492 -2.484 1 97.81 101 ASN A O 1
ATOM 823 N N . LYS A 1 102 ? 20.891 -9.906 -0.778 1 94.25 102 LYS A N 1
ATOM 824 C CA . LYS A 1 102 ? 20.641 -11.273 -1.223 1 94.25 102 LYS A CA 1
ATOM 825 C C . LYS A 1 102 ? 19.953 -11.297 -2.586 1 94.25 102 LYS A C 1
ATOM 827 O O . LYS A 1 102 ? 20.344 -12.047 -3.475 1 94.25 102 LYS A O 1
ATOM 832 N N . ALA A 1 103 ? 18.938 -10.477 -2.773 1 93.38 103 ALA A N 1
ATOM 833 C CA . ALA A 1 103 ? 18.188 -10.422 -4.027 1 93.38 103 ALA A CA 1
ATOM 834 C C . ALA A 1 103 ? 19.094 -10.008 -5.184 1 93.38 103 ALA A C 1
ATOM 836 O O . ALA A 1 103 ? 19.062 -10.617 -6.254 1 93.38 103 ALA A O 1
ATOM 837 N N . ILE A 1 104 ? 19.875 -9.016 -4.996 1 94.31 104 ILE A N 1
ATOM 838 C CA . ILE A 1 104 ? 20.688 -8.453 -6.066 1 94.31 104 ILE A CA 1
ATOM 839 C C . ILE A 1 104 ? 21.812 -9.422 -6.426 1 94.31 104 ILE A C 1
ATOM 841 O O . ILE A 1 104 ? 22.328 -9.398 -7.547 1 94.31 104 ILE A O 1
ATOM 845 N N . SER A 1 105 ? 22.219 -10.25 -5.465 1 93.69 105 SER A N 1
ATOM 846 C CA . SER A 1 105 ? 23.234 -11.258 -5.75 1 93.69 105 SER A CA 1
ATOM 847 C C . SER A 1 105 ? 22.734 -12.289 -6.754 1 93.69 105 SER A C 1
ATOM 849 O O . SER A 1 105 ? 23.531 -12.977 -7.398 1 93.69 105 SER A O 1
ATOM 851 N N . GLN A 1 106 ? 21.438 -12.312 -6.918 1 91.62 106 GLN A N 1
ATOM 852 C CA . GLN A 1 106 ? 20.844 -13.305 -7.82 1 91.62 106 GLN A CA 1
ATOM 853 C C . GLN A 1 106 ? 20.656 -12.727 -9.219 1 91.62 106 GLN A C 1
ATOM 855 O O . GLN A 1 106 ? 20.344 -13.461 -10.164 1 91.62 106 GLN A O 1
ATOM 860 N N . GLY A 1 107 ? 20.828 -11.398 -9.352 1 94.25 107 GLY A N 1
ATOM 861 C CA . GLY A 1 107 ? 20.656 -10.758 -10.648 1 94.25 107 GLY A CA 1
ATOM 862 C C . GLY A 1 107 ? 20.562 -9.25 -10.57 1 94.25 107 GLY A C 1
ATOM 863 O O . GLY A 1 107 ? 20.609 -8.68 -9.477 1 94.25 107 GLY A O 1
ATOM 864 N N . GLU A 1 108 ? 20.484 -8.664 -11.758 1 96.31 108 GLU A N 1
ATOM 865 C CA . GLU A 1 108 ? 20.312 -7.219 -11.883 1 96.31 108 GLU A CA 1
ATOM 866 C C . GLU A 1 108 ? 18.828 -6.844 -11.883 1 96.31 108 GLU A C 1
ATOM 868 O O . GLU A 1 108 ? 18.047 -7.379 -12.672 1 96.31 108 GLU A O 1
ATOM 873 N N . TRP A 1 109 ? 18.547 -5.941 -11.055 1 96.81 109 TRP A N 1
ATOM 874 C CA . TRP A 1 109 ? 17.156 -5.504 -10.914 1 96.81 109 TRP A CA 1
ATOM 875 C C . TRP A 1 109 ? 16.953 -4.133 -11.547 1 96.81 109 TRP A C 1
ATOM 877 O O . TRP A 1 109 ? 17.469 -3.127 -11.055 1 96.81 109 TRP A O 1
ATOM 887 N N . ASN A 1 110 ? 16.156 -4.125 -12.594 1 98.25 110 ASN A N 1
ATOM 888 C CA . ASN A 1 110 ? 15.875 -2.898 -13.336 1 98.25 110 ASN A CA 1
ATOM 889 C C . ASN A 1 110 ? 14.43 -2.436 -13.133 1 98.25 110 ASN A C 1
ATOM 891 O O . ASN A 1 110 ? 13.5 -3.023 -13.688 1 98.25 110 ASN A O 1
ATOM 895 N N . PHE A 1 111 ? 14.328 -1.328 -12.398 1 98.56 111 PHE A N 1
ATOM 896 C CA . PHE A 1 111 ? 13.016 -0.744 -12.148 1 98.56 111 PHE A CA 1
ATOM 897 C C . PHE A 1 111 ? 12.789 0.476 -13.031 1 98.56 111 PHE A C 1
ATOM 899 O O . PHE A 1 111 ? 13.734 1.175 -13.391 1 98.56 111 PHE A O 1
ATOM 906 N N . ASP A 1 112 ? 11.586 0.701 -13.398 1 98.75 112 ASP A N 1
ATOM 907 C CA . ASP A 1 112 ? 11.047 1.962 -13.898 1 98.75 112 ASP A CA 1
ATOM 908 C C . ASP A 1 112 ? 9.844 2.414 -13.07 1 98.75 112 ASP A C 1
ATOM 910 O O . ASP A 1 112 ? 8.766 1.83 -13.164 1 98.75 112 ASP A O 1
ATOM 914 N N . PHE A 1 113 ? 10.062 3.408 -12.211 1 98.81 113 PHE A N 1
ATOM 915 C CA . PHE A 1 113 ? 9.016 3.928 -11.344 1 98.81 113 PHE A CA 1
ATOM 916 C C . PHE A 1 113 ? 8.352 5.148 -11.969 1 98.81 113 PHE A C 1
ATOM 918 O O . PHE A 1 113 ? 9.031 6 -12.555 1 98.81 113 PHE A O 1
ATOM 925 N N . ARG A 1 114 ? 7.047 5.227 -11.805 1 98.69 114 ARG A N 1
ATOM 926 C CA . ARG A 1 114 ? 6.273 6.371 -12.281 1 98.69 114 ARG A CA 1
ATOM 927 C C . ARG A 1 114 ? 5.309 6.863 -11.211 1 98.69 114 ARG A C 1
ATOM 929 O O . ARG A 1 114 ? 4.508 6.086 -10.688 1 98.69 114 ARG A O 1
ATOM 936 N N . VAL A 1 115 ? 5.414 8.148 -10.922 1 98.56 115 VAL A N 1
ATOM 937 C CA . VAL A 1 115 ? 4.457 8.75 -10 1 98.56 115 VAL A CA 1
ATOM 938 C C . VAL A 1 115 ? 3.111 8.93 -10.695 1 98.56 115 VAL A C 1
ATOM 940 O O . VAL A 1 115 ? 3.021 9.633 -11.703 1 98.56 115 VAL A O 1
ATOM 943 N N . GLU A 1 116 ? 2.078 8.328 -10.195 1 98.25 116 GLU A N 1
ATOM 944 C CA . GLU A 1 116 ? 0.748 8.461 -10.773 1 98.25 116 GLU A CA 1
ATOM 945 C C . GLU A 1 116 ? -0.05 9.562 -10.086 1 98.25 116 GLU A C 1
ATOM 947 O O . GLU A 1 116 ? -0.711 10.367 -10.758 1 98.25 116 GLU A O 1
ATOM 952 N N . GLU A 1 117 ? -0.081 9.617 -8.797 1 98.25 117 GLU A N 1
ATOM 953 C CA . GLU A 1 117 ? -0.764 10.609 -7.973 1 98.25 117 GLU A CA 1
ATOM 954 C C . GLU A 1 117 ? -0.065 10.781 -6.629 1 98.25 117 GLU A C 1
ATOM 956 O O . GLU A 1 117 ? 0.528 9.836 -6.105 1 98.25 117 GLU A O 1
ATOM 961 N N . VAL A 1 118 ? -0.096 12 -6.121 1 98.62 118 VAL A N 1
ATOM 962 C CA . VAL A 1 118 ? 0.435 12.281 -4.789 1 98.62 118 VAL A CA 1
ATOM 963 C C . VAL A 1 118 ? -0.616 13.023 -3.963 1 98.62 118 VAL A C 1
ATOM 965 O O . VAL A 1 118 ? -1.271 13.945 -4.457 1 98.62 118 VAL A O 1
ATOM 968 N N . LYS A 1 119 ? -0.802 12.578 -2.742 1 98.12 119 LYS A N 1
ATOM 969 C CA . LYS A 1 119 ? -1.64 13.281 -1.777 1 98.12 119 LYS A CA 1
ATOM 970 C C . LYS A 1 119 ? -0.8 13.867 -0.646 1 98.12 119 LYS A C 1
ATOM 972 O O . LYS A 1 119 ? 0.145 13.234 -0.173 1 98.12 119 LYS A O 1
ATOM 977 N N . TYR A 1 120 ? -1.195 15.086 -0.2 1 97.56 120 TYR A N 1
ATOM 978 C CA . TYR A 1 120 ? -0.345 15.906 0.654 1 97.56 120 TYR A CA 1
ATOM 979 C C . TYR A 1 120 ? -0.992 16.125 2.016 1 97.56 120 TYR A C 1
ATOM 981 O O . TYR A 1 120 ? -2.15 16.547 2.1 1 97.56 120 TYR A O 1
ATOM 989 N N . TYR A 1 121 ? -0.14 15.891 3.045 1 95.25 121 TYR A N 1
ATOM 990 C CA . TYR A 1 121 ? -0.653 16 4.406 1 95.25 121 TYR A CA 1
ATOM 991 C C . TYR A 1 121 ? 0.374 16.656 5.324 1 95.25 121 TYR A C 1
ATOM 993 O O . TYR A 1 121 ? 0.694 16.125 6.387 1 95.25 121 TYR A O 1
ATOM 1001 N N . GLY A 1 122 ? 0.814 17.859 4.984 1 90.75 122 GLY A N 1
ATOM 1002 C CA . GLY A 1 122 ? 1.803 18.562 5.781 1 90.75 122 GLY A CA 1
ATOM 1003 C C . GLY A 1 122 ? 3.178 17.922 5.734 1 90.75 122 GLY A C 1
ATOM 1004 O O . GLY A 1 122 ? 3.873 18.016 4.719 1 90.75 122 GLY A O 1
ATOM 1005 N N . ASN A 1 123 ? 3.502 17.203 6.738 1 93.69 123 ASN A N 1
ATOM 1006 C CA . ASN A 1 123 ? 4.816 16.578 6.824 1 93.69 123 ASN A CA 1
ATOM 1007 C C . ASN A 1 123 ? 4.793 15.141 6.305 1 93.69 123 ASN A C 1
ATOM 1009 O O . ASN A 1 123 ? 5.723 14.367 6.551 1 93.69 123 ASN A O 1
ATOM 1013 N N . ALA A 1 124 ? 3.75 14.828 5.625 1 97.31 124 ALA A N 1
ATOM 1014 C CA . ALA A 1 124 ? 3.637 13.516 4.996 1 97.31 124 ALA A CA 1
ATOM 1015 C C . ALA A 1 124 ? 3.02 13.625 3.605 1 97.31 124 ALA A C 1
ATOM 1017 O O . ALA A 1 124 ? 2.25 14.547 3.33 1 97.31 124 ALA A O 1
ATOM 1018 N N . VAL A 1 125 ? 3.412 12.711 2.787 1 98.12 125 VAL A N 1
ATOM 1019 C CA . VAL A 1 125 ? 2.744 12.516 1.505 1 98.12 125 VAL A CA 1
ATOM 1020 C C . VAL A 1 125 ? 2.549 11.023 1.243 1 98.12 125 VAL A C 1
ATOM 1022 O O . VAL A 1 125 ? 3.34 10.195 1.704 1 98.12 125 VAL A O 1
ATOM 1025 N N . VAL A 1 126 ? 1.479 10.719 0.591 1 98.88 126 VAL A N 1
ATOM 1026 C CA . VAL A 1 126 ? 1.263 9.359 0.093 1 98.88 126 VAL A CA 1
ATOM 1027 C C . VAL A 1 126 ? 1.321 9.352 -1.433 1 98.88 126 VAL A C 1
ATOM 1029 O O . VAL A 1 126 ? 0.646 10.148 -2.09 1 98.88 126 VAL A O 1
ATOM 1032 N N . GLU A 1 127 ? 2.197 8.555 -1.946 1 98.94 127 GLU A N 1
ATOM 1033 C CA . GLU A 1 127 ? 2.4 8.375 -3.381 1 98.94 127 GLU A CA 1
ATOM 1034 C C . GLU A 1 127 ? 1.682 7.129 -3.889 1 98.94 127 GLU A C 1
ATOM 1036 O O . GLU A 1 127 ? 1.842 6.043 -3.33 1 98.94 127 GLU A O 1
ATOM 1041 N N . LEU A 1 128 ? 0.818 7.289 -4.828 1 98.88 128 LEU A N 1
ATOM 1042 C CA . LEU A 1 128 ? 0.409 6.207 -5.719 1 98.88 128 LEU A CA 1
ATOM 1043 C C . LEU A 1 128 ? 1.258 6.199 -6.988 1 98.88 128 LEU A C 1
ATOM 1045 O O . LEU A 1 128 ? 1.312 7.199 -7.711 1 98.88 128 LEU A O 1
ATOM 1049 N N . GLY A 1 129 ? 1.968 5.098 -7.188 1 98.81 129 GLY A N 1
ATOM 1050 C CA . GLY A 1 129 ? 2.816 4.98 -8.359 1 98.81 129 GLY A CA 1
ATOM 1051 C C . GLY A 1 129 ? 2.678 3.646 -9.07 1 98.81 129 GLY A C 1
ATOM 1052 O O . GLY A 1 129 ? 1.997 2.744 -8.578 1 98.81 129 GLY A O 1
ATOM 1053 N N . SER A 1 130 ? 3.299 3.568 -10.25 1 98.75 130 SER A N 1
ATOM 1054 C CA . SER A 1 130 ? 3.4 2.326 -11.008 1 98.75 130 SER A CA 1
ATOM 1055 C C . SER A 1 130 ? 4.855 1.962 -11.281 1 98.75 130 SER A C 1
ATOM 1057 O O . SER A 1 130 ? 5.746 2.801 -11.141 1 98.75 130 SER A O 1
ATOM 1059 N N . TYR A 1 131 ? 5.043 0.687 -11.617 1 98.56 131 TYR A N 1
ATOM 1060 C CA . TYR A 1 131 ? 6.41 0.255 -11.898 1 98.56 131 TYR A CA 1
ATOM 1061 C C . TYR A 1 131 ? 6.43 -0.809 -12.984 1 98.56 131 TYR A C 1
ATOM 1063 O O . TYR A 1 131 ? 5.449 -1.532 -13.18 1 98.56 131 TYR A O 1
ATOM 1071 N N . ASP A 1 132 ? 7.492 -0.855 -13.719 1 98.38 132 ASP A N 1
ATOM 1072 C CA . ASP A 1 132 ? 7.98 -2.008 -14.469 1 98.38 132 ASP A CA 1
ATOM 1073 C C . ASP A 1 132 ? 9.266 -2.557 -13.852 1 98.38 132 ASP A C 1
ATOM 1075 O O . ASP A 1 132 ? 10.117 -1.793 -13.391 1 98.38 132 ASP A O 1
ATOM 1079 N N . LEU A 1 133 ? 9.344 -3.869 -13.859 1 97.44 133 LEU A N 1
ATOM 1080 C CA . LEU A 1 133 ? 10.531 -4.543 -13.328 1 97.44 133 LEU A CA 1
ATOM 1081 C C . LEU A 1 133 ? 11.039 -5.59 -14.32 1 97.44 133 LEU A C 1
ATOM 1083 O O . LEU A 1 133 ? 10.258 -6.383 -14.852 1 97.44 133 LEU A O 1
ATOM 1087 N N . GLU A 1 134 ? 12.289 -5.508 -14.641 1 97.06 134 GLU A N 1
ATOM 1088 C CA . GLU A 1 134 ? 13.016 -6.562 -15.336 1 97.06 134 GLU A CA 1
ATOM 1089 C C . GLU A 1 134 ? 14.203 -7.055 -14.516 1 97.06 134 GLU A C 1
ATOM 1091 O O . GLU A 1 134 ? 15.023 -6.258 -14.055 1 97.06 134 GLU A O 1
ATOM 1096 N N . ILE A 1 135 ? 14.25 -8.352 -14.297 1 94.69 135 ILE A N 1
ATOM 1097 C CA . ILE A 1 135 ? 15.383 -8.961 -13.602 1 94.69 135 ILE A CA 1
ATOM 1098 C C . ILE A 1 135 ? 16.219 -9.758 -14.594 1 94.69 135 ILE A C 1
ATOM 1100 O O . ILE A 1 135 ? 15.711 -10.656 -15.273 1 94.69 135 ILE A O 1
ATOM 1104 N N . LEU A 1 136 ? 17.438 -9.391 -14.703 1 94.56 136 LEU A N 1
ATOM 1105 C CA . LEU A 1 136 ? 18.422 -10.141 -15.484 1 94.56 136 LEU A CA 1
ATOM 1106 C C . LEU A 1 136 ? 19.25 -11.047 -14.586 1 94.56 136 LEU A C 1
ATOM 1108 O O . LEU A 1 136 ? 20.047 -10.562 -13.766 1 94.56 136 LEU A O 1
ATOM 1112 N N . PRO A 1 137 ? 19.078 -12.32 -14.742 1 91.69 137 PRO A N 1
ATOM 1113 C CA . PRO A 1 137 ? 19.781 -13.242 -13.836 1 91.69 137 PRO A CA 1
ATOM 1114 C C . PRO A 1 137 ? 21.297 -13.125 -13.945 1 91.69 13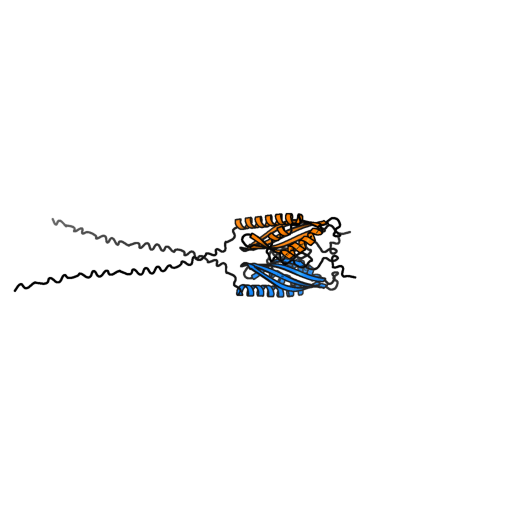7 PRO A C 1
ATOM 1116 O O . PRO A 1 137 ? 21.828 -12.898 -15.031 1 91.69 137 PRO A O 1
ATOM 1119 N N . ALA A 1 138 ? 21.844 -13.25 -12.734 1 87.75 138 ALA A N 1
ATOM 1120 C CA . ALA A 1 138 ? 23.297 -13.352 -12.727 1 87.75 138 ALA A CA 1
ATOM 1121 C C . ALA A 1 138 ? 23.75 -14.648 -13.398 1 87.75 138 ALA A C 1
ATOM 1123 O O . ALA A 1 138 ? 23 -15.617 -13.484 1 87.75 138 ALA A O 1
ATOM 1124 N N . GLY A 1 139 ? 24.922 -14.531 -13.953 1 82 139 GLY A N 1
ATOM 1125 C CA . GLY A 1 139 ? 25.5 -15.766 -14.469 1 82 139 GLY A CA 1
ATOM 1126 C C . GLY A 1 139 ? 25.5 -16.891 -13.445 1 82 139 GLY A C 1
ATOM 1127 O O . GLY A 1 139 ? 25.875 -16.688 -12.289 1 82 139 GLY A O 1
ATOM 1128 N N . GLY A 1 140 ? 24.922 -18.062 -13.805 1 81.31 140 GLY A N 1
ATOM 1129 C CA . GLY A 1 140 ? 24.906 -19.219 -12.906 1 81.31 140 GLY A CA 1
ATOM 1130 C C . GLY A 1 140 ? 23.672 -19.266 -12.023 1 81.31 140 GLY A C 1
ATOM 1131 O O . GLY A 1 140 ? 23.469 -20.219 -11.289 1 81.31 140 GLY A O 1
ATOM 1132 N N . SER A 1 141 ? 22.969 -18.203 -12.086 1 77.69 141 SER A N 1
ATOM 1133 C CA . SER A 1 141 ? 21.734 -18.203 -11.297 1 77.69 141 SER A CA 1
ATOM 1134 C C . SER A 1 141 ? 20.703 -19.172 -11.883 1 77.69 141 SER A C 1
ATOM 1136 O O . SER A 1 141 ? 20.625 -19.328 -13.102 1 77.69 141 SER A O 1
ATOM 1138 N N . GLU A 1 142 ? 20.016 -19.875 -10.969 1 76.25 142 GLU A N 1
ATOM 1139 C CA . GLU A 1 142 ? 18.953 -20.781 -11.391 1 76.25 142 GLU A CA 1
ATOM 1140 C C . GLU A 1 142 ? 17.641 -20.016 -11.617 1 76.25 142 GLU A C 1
ATOM 1142 O O . GLU A 1 142 ? 16.672 -20.578 -12.148 1 76.25 142 GLU A O 1
ATOM 1147 N N . MET A 1 143 ? 17.719 -18.797 -11.305 1 76.69 143 MET A N 1
ATOM 1148 C CA . MET A 1 143 ? 16.5 -18 -11.508 1 76.69 143 MET A CA 1
ATOM 1149 C C . MET A 1 143 ? 16.359 -17.594 -12.977 1 76.69 143 MET A C 1
ATOM 1151 O O . MET A 1 143 ? 17.312 -17.078 -13.562 1 76.69 143 MET A O 1
ATOM 1155 N N . PRO A 1 144 ? 15.242 -17.875 -13.578 1 81.44 144 PRO A N 1
ATOM 1156 C CA . PRO A 1 144 ? 15.039 -17.359 -14.93 1 81.44 144 PRO A CA 1
ATOM 1157 C C . PRO A 1 144 ? 14.805 -15.844 -14.969 1 81.44 144 PRO A C 1
ATOM 1159 O O . PRO A 1 144 ? 14.531 -15.234 -13.93 1 81.44 144 PRO A O 1
ATOM 1162 N N . PRO A 1 145 ? 15.031 -15.305 -16.219 1 86.75 145 PRO A N 1
ATOM 1163 C CA . PRO A 1 145 ? 14.602 -13.906 -16.344 1 86.75 145 PRO A CA 1
ATOM 1164 C C . PRO A 1 145 ? 13.141 -13.711 -15.945 1 86.75 145 PRO A C 1
ATOM 1166 O O . PRO A 1 145 ? 12.305 -14.578 -16.203 1 86.75 145 PRO A O 1
ATOM 1169 N N . PHE A 1 146 ? 13.055 -12.602 -15.305 1 88.12 146 PHE A N 1
ATOM 1170 C CA . PHE A 1 146 ? 11.719 -12.344 -14.773 1 88.12 146 PHE A CA 1
ATOM 1171 C C . PHE A 1 146 ? 11.297 -10.898 -15.016 1 88.12 146 PHE A C 1
ATOM 1173 O O . PHE A 1 146 ? 12.117 -9.984 -14.898 1 88.12 146 PHE A O 1
ATOM 1180 N N . LYS A 1 147 ? 10.047 -10.75 -15.492 1 93.75 147 LYS A N 1
ATOM 1181 C CA . LYS A 1 147 ? 9.445 -9.43 -15.641 1 93.75 147 LYS A CA 1
ATOM 1182 C C . LYS A 1 147 ? 8.195 -9.297 -14.773 1 93.75 147 LYS A C 1
ATOM 1184 O O . LYS A 1 147 ? 7.441 -10.258 -14.602 1 93.75 147 LYS A O 1
ATOM 1189 N N . ASP A 1 148 ? 8.102 -8.125 -14.219 1 93.44 148 ASP A N 1
ATOM 1190 C CA . ASP A 1 148 ? 6.91 -7.801 -13.438 1 93.44 148 ASP A CA 1
ATOM 1191 C C . ASP A 1 148 ? 6.469 -6.359 -13.68 1 93.44 148 ASP A C 1
ATOM 1193 O O . ASP A 1 148 ? 7.246 -5.539 -14.164 1 93.44 148 ASP A O 1
ATOM 1197 N N . GLU A 1 149 ? 5.262 -6.117 -13.484 1 96.88 149 GLU A N 1
ATOM 1198 C CA . GLU A 1 149 ? 4.691 -4.773 -13.477 1 96.88 149 GLU A CA 1
ATOM 1199 C C . GLU A 1 149 ? 3.566 -4.656 -12.453 1 96.88 149 GLU A C 1
ATOM 1201 O O . GLU A 1 149 ? 2.922 -5.652 -12.117 1 96.88 149 GLU A O 1
ATOM 1206 N N . GLY A 1 150 ? 3.391 -3.496 -12 1 97.38 150 GLY A N 1
ATOM 1207 C CA . GLY A 1 150 ? 2.352 -3.293 -11 1 97.38 150 GLY A CA 1
ATOM 1208 C C . GLY A 1 150 ? 2.258 -1.856 -10.516 1 97.38 150 GLY A C 1
ATOM 1209 O O . GLY A 1 150 ? 2.627 -0.929 -11.242 1 97.38 150 GLY A O 1
ATOM 1210 N N . TYR A 1 151 ? 1.634 -1.698 -9.391 1 98.56 151 TYR A N 1
ATOM 1211 C CA . TYR A 1 151 ? 1.432 -0.408 -8.734 1 98.56 151 TYR A CA 1
ATOM 1212 C C . TYR A 1 151 ? 1.884 -0.454 -7.281 1 98.56 151 TYR A C 1
ATOM 1214 O O . TYR A 1 151 ? 2.17 -1.528 -6.75 1 98.56 151 TYR A O 1
ATOM 1222 N N . TYR A 1 152 ? 2.064 0.75 -6.699 1 98.81 152 TYR A N 1
ATOM 1223 C CA . TYR A 1 152 ? 2.469 0.792 -5.297 1 98.81 152 TYR A CA 1
ATOM 1224 C C . TYR A 1 152 ? 1.879 2.01 -4.598 1 98.81 152 TYR A C 1
ATOM 1226 O O . TYR A 1 152 ? 1.572 3.018 -5.242 1 98.81 152 TYR A O 1
ATOM 1234 N N . VAL A 1 153 ? 1.612 1.839 -3.309 1 98.94 153 VAL A N 1
ATOM 1235 C CA . VAL A 1 153 ? 1.35 2.938 -2.387 1 98.94 153 VAL A CA 1
ATOM 1236 C C . VAL A 1 153 ? 2.529 3.107 -1.433 1 98.94 153 VAL A C 1
ATOM 1238 O O . VAL A 1 153 ? 2.969 2.143 -0.801 1 98.94 153 VAL A O 1
ATOM 1241 N N . VAL A 1 154 ? 3.092 4.316 -1.373 1 98.94 154 VAL A N 1
ATOM 1242 C CA . VAL A 1 154 ? 4.246 4.617 -0.533 1 98.94 154 VAL A CA 1
ATOM 1243 C C . VAL A 1 154 ? 3.922 5.789 0.391 1 98.94 154 VAL A C 1
ATOM 1245 O O . VAL A 1 154 ? 3.416 6.82 -0.057 1 98.94 154 VAL A O 1
ATOM 1248 N N . LEU A 1 155 ? 4.145 5.586 1.664 1 98.94 155 LEU A N 1
ATOM 1249 C CA . LEU A 1 155 ? 4.062 6.668 2.641 1 98.94 155 LEU A CA 1
ATOM 1250 C C . LEU A 1 155 ? 5.422 7.328 2.834 1 98.94 155 LEU A C 1
ATOM 1252 O O . LEU A 1 155 ? 6.395 6.664 3.201 1 98.94 155 LEU A O 1
ATOM 1256 N N . TRP A 1 156 ? 5.488 8.641 2.553 1 98.94 156 TRP A N 1
ATOM 1257 C CA . TRP A 1 156 ? 6.656 9.469 2.82 1 98.94 156 TRP A CA 1
ATOM 1258 C C . TRP A 1 156 ? 6.414 10.375 4.023 1 98.94 156 TRP A C 1
ATOM 1260 O O . TRP A 1 156 ? 5.336 10.953 4.168 1 98.94 156 TRP A O 1
ATOM 1270 N N . GLU A 1 157 ? 7.438 10.508 4.832 1 98.56 157 GLU A N 1
ATOM 1271 C CA . GLU A 1 157 ? 7.434 11.523 5.879 1 98.56 157 GLU A CA 1
ATOM 1272 C C . GLU A 1 157 ? 8.688 12.391 5.809 1 98.56 157 GLU A C 1
ATOM 1274 O O . GLU A 1 157 ? 9.758 11.914 5.41 1 98.56 157 GLU A O 1
ATOM 1279 N N . LYS A 1 158 ? 8.461 13.633 6.09 1 97.62 158 LYS A N 1
ATOM 1280 C CA . LYS A 1 158 ? 9.602 14.531 6.246 1 97.62 158 LYS A CA 1
ATOM 1281 C C . LYS A 1 158 ? 10.289 14.32 7.594 1 97.62 158 LYS A C 1
ATOM 1283 O O . LYS A 1 158 ? 9.711 14.633 8.641 1 97.62 158 LYS A O 1
ATOM 1288 N N . ILE A 1 159 ? 11.445 13.75 7.617 1 98 159 ILE A N 1
ATOM 1289 C CA . ILE A 1 159 ? 12.227 13.453 8.812 1 98 159 ILE A CA 1
ATOM 1290 C C . ILE A 1 159 ? 13.539 14.234 8.773 1 98 159 ILE A C 1
ATOM 1292 O O . ILE A 1 159 ? 14.367 14.031 7.879 1 98 159 ILE A O 1
ATOM 1296 N N . ASP A 1 160 ? 13.672 15.156 9.695 1 96.69 160 ASP A N 1
ATOM 1297 C CA . ASP A 1 160 ? 14.852 16.016 9.773 1 96.69 160 ASP A CA 1
ATOM 1298 C C . ASP A 1 160 ? 15.07 16.766 8.461 1 96.69 160 ASP A C 1
ATOM 1300 O O . ASP A 1 160 ? 16.172 16.781 7.926 1 96.69 160 ASP A O 1
ATOM 1304 N N . GLY A 1 161 ? 14.055 17.156 7.898 1 96 161 GLY A N 1
ATOM 1305 C CA . GLY A 1 161 ? 14.086 18.016 6.73 1 96 161 GLY A CA 1
ATOM 1306 C C . GLY A 1 161 ? 14.188 17.266 5.422 1 96 161 GLY A C 1
ATOM 1307 O O . GLY A 1 161 ? 14.234 17.859 4.348 1 96 161 GLY A O 1
ATOM 1308 N N . ASP A 1 162 ? 14.195 15.953 5.512 1 97.94 162 ASP A N 1
ATOM 1309 C CA . ASP A 1 162 ? 14.344 15.125 4.32 1 97.94 162 ASP A CA 1
ATOM 1310 C C . ASP A 1 162 ? 13.156 14.172 4.164 1 97.94 162 ASP A C 1
ATOM 1312 O O . ASP A 1 162 ? 12.68 13.602 5.148 1 97.94 162 ASP A O 1
ATOM 1316 N N . TRP A 1 163 ? 12.664 14.055 2.969 1 98.62 163 TRP A N 1
ATOM 1317 C CA . TRP A 1 163 ? 11.586 13.109 2.693 1 98.62 163 TRP A CA 1
ATOM 1318 C C . TRP A 1 163 ? 12.109 11.672 2.678 1 98.62 163 TRP A C 1
ATOM 1320 O O . TRP A 1 163 ? 13.023 11.352 1.915 1 98.62 163 TRP A O 1
ATOM 1330 N N . LYS A 1 164 ? 11.523 10.82 3.568 1 98.88 164 LYS A N 1
ATOM 1331 C CA . LYS A 1 164 ? 11.906 9.414 3.693 1 98.88 164 LYS A CA 1
ATOM 1332 C C . LYS A 1 164 ? 10.703 8.5 3.492 1 98.88 164 LYS A C 1
ATOM 1334 O O . LYS A 1 164 ? 9.594 8.828 3.906 1 98.88 164 LYS A O 1
ATOM 1339 N N . ILE A 1 165 ? 10.969 7.395 2.889 1 98.94 165 ILE A N 1
ATOM 1340 C CA . ILE A 1 165 ? 9.953 6.355 2.783 1 98.94 165 ILE A CA 1
ATOM 1341 C C . ILE A 1 165 ? 9.789 5.656 4.133 1 98.94 165 ILE A C 1
ATOM 1343 O O . ILE A 1 165 ? 10.766 5.188 4.715 1 98.94 165 ILE A O 1
ATOM 1347 N N . VAL A 1 166 ? 8.555 5.586 4.574 1 98.88 166 VAL A N 1
ATOM 1348 C CA . VAL A 1 166 ? 8.234 4.969 5.859 1 98.88 166 VAL A CA 1
ATOM 1349 C C . VAL A 1 166 ? 7.574 3.609 5.629 1 98.88 166 VAL A C 1
ATOM 1351 O O . VAL A 1 166 ? 7.895 2.635 6.312 1 98.88 166 VAL A O 1
ATOM 1354 N N . TRP A 1 167 ? 6.637 3.588 4.789 1 98.94 167 TRP A N 1
ATOM 1355 C CA . TRP A 1 167 ? 6.008 2.344 4.359 1 98.94 167 TRP A CA 1
ATOM 1356 C C . TRP A 1 167 ? 5.957 2.258 2.838 1 98.94 167 TRP A C 1
ATOM 1358 O O . TRP A 1 167 ? 5.738 3.262 2.158 1 98.94 167 TRP A O 1
ATOM 1368 N N . ASP A 1 168 ? 6.207 1.122 2.35 1 98.88 168 ASP A N 1
ATOM 1369 C CA . ASP A 1 168 ? 6.246 0.81 0.925 1 98.88 168 ASP A CA 1
ATOM 1370 C C . ASP A 1 168 ? 5.453 -0.457 0.617 1 98.88 168 ASP A C 1
ATOM 1372 O O . ASP A 1 168 ? 5.777 -1.536 1.115 1 98.88 168 ASP A O 1
ATOM 1376 N N . ALA A 1 169 ? 4.426 -0.345 -0.23 1 98.81 169 ALA A N 1
ATOM 1377 C CA . ALA A 1 169 ? 3.551 -1.471 -0.543 1 98.81 169 ALA A CA 1
ATOM 1378 C C . ALA A 1 169 ? 3.387 -1.637 -2.051 1 98.81 169 ALA A C 1
ATOM 1380 O O . ALA A 1 169 ? 2.434 -1.117 -2.639 1 98.81 169 ALA A O 1
ATOM 1381 N N . PRO A 1 170 ? 4.305 -2.332 -2.695 1 98.5 170 PRO A N 1
ATOM 1382 C CA . PRO A 1 170 ? 4.133 -2.682 -4.105 1 98.5 170 PRO A CA 1
ATOM 1383 C C . PRO A 1 170 ? 3.195 -3.869 -4.312 1 98.5 170 PRO A C 1
ATOM 1385 O O . PRO A 1 170 ? 3.225 -4.824 -3.531 1 98.5 170 PRO A O 1
ATOM 1388 N N . VAL A 1 171 ? 2.393 -3.793 -5.348 1 97.06 171 VAL A N 1
ATOM 1389 C CA . VAL A 1 171 ? 1.431 -4.836 -5.684 1 97.06 171 VAL A CA 1
ATOM 1390 C C . VAL A 1 171 ? 1.568 -5.207 -7.16 1 97.06 171 VAL A C 1
ATOM 1392 O O . VAL A 1 171 ? 1.401 -4.359 -8.039 1 97.06 171 VAL A O 1
ATOM 1395 N N . SER A 1 172 ? 1.856 -6.461 -7.387 1 94.5 172 SER A N 1
ATOM 1396 C CA . SER A 1 172 ? 1.984 -6.934 -8.766 1 94.5 172 SER A CA 1
ATOM 1397 C C . SER A 1 172 ? 0.63 -6.969 -9.461 1 94.5 172 SER A C 1
ATOM 1399 O O . SER A 1 172 ? -0.37 -7.375 -8.867 1 94.5 172 SER A O 1
ATOM 1401 N N . SER A 1 173 ? 0.637 -6.578 -10.719 1 94.12 173 SER A N 1
ATOM 1402 C CA . SER A 1 173 ? -0.583 -6.59 -11.523 1 94.12 173 SER A CA 1
ATOM 1403 C C . SER A 1 173 ? -0.634 -7.816 -12.43 1 94.12 173 SER A C 1
ATOM 1405 O O . SER A 1 173 ? -1.634 -8.047 -13.109 1 94.12 173 SER A O 1
ATOM 1407 N N . LEU A 1 174 ? 0.364 -8.609 -12.453 1 90.31 174 LEU A N 1
ATOM 1408 C CA . LEU A 1 174 ? 0.404 -9.781 -13.328 1 90.31 174 LEU A CA 1
ATOM 1409 C C . LEU A 1 174 ? -0.27 -10.977 -12.664 1 90.31 174 LEU A C 1
ATOM 1411 O O . LEU A 1 174 ? -0.104 -11.203 -11.461 1 90.31 174 LEU A O 1
ATOM 1415 N N . PRO A 1 175 ? -0.953 -11.711 -13.445 1 86.25 175 PRO A N 1
ATOM 1416 C CA . PRO A 1 175 ? -1.571 -12.914 -12.883 1 86.25 175 PRO A CA 1
ATOM 1417 C C . PRO A 1 175 ? -0.546 -13.898 -12.32 1 86.25 175 PRO A C 1
ATOM 1419 O O . PRO A 1 175 ? 0.611 -13.898 -12.742 1 86.25 175 PRO A O 1
ATOM 1422 N N . LEU A 1 176 ? -1.005 -14.641 -11.312 1 80.81 176 LEU A N 1
ATOM 1423 C CA . LEU A 1 176 ? -0.144 -15.711 -10.812 1 80.81 176 LEU A CA 1
ATOM 1424 C C . LEU A 1 176 ? 0.26 -16.656 -11.938 1 80.81 176 LEU A C 1
ATOM 1426 O O . LEU A 1 176 ? -0.529 -16.922 -12.844 1 80.81 176 LEU A O 1
ATOM 1430 N N . PRO A 1 177 ? 1.428 -17.125 -11.719 1 73.62 177 PRO A N 1
ATOM 1431 C CA . PRO A 1 177 ? 1.815 -18.109 -12.734 1 73.62 177 PRO A CA 1
ATOM 1432 C C . PRO A 1 177 ? 0.825 -19.266 -12.852 1 73.62 177 PRO A C 1
ATOM 1434 O O . PRO A 1 177 ? 0.324 -19.75 -11.844 1 73.62 177 PRO A O 1
ATOM 1437 N N . GLY A 1 178 ? 0.521 -19.625 -13.984 1 65.94 178 GLY A N 1
ATOM 1438 C CA . GLY A 1 178 ? -0.405 -20.719 -14.227 1 65.94 178 GLY A CA 1
ATOM 1439 C C . GLY A 1 178 ? -1.848 -20.266 -14.336 1 65.94 178 GLY A C 1
ATOM 1440 O O . GLY A 1 178 ? -2.713 -21.031 -14.773 1 65.94 178 GLY A O 1
ATOM 1441 N N . GLN A 1 179 ? -2.174 -19.281 -13.688 1 61 179 GLN A N 1
ATOM 1442 C CA . GLN A 1 179 ? -3.521 -18.734 -13.797 1 61 179 GLN A CA 1
ATOM 1443 C C . GLN A 1 179 ? -3.672 -17.891 -15.055 1 61 179 GLN A C 1
ATOM 1445 O O . GLN A 1 179 ? -4.754 -17.375 -15.336 1 61 179 GLN A O 1
ATOM 1450 N N . GLY A 1 180 ? -2.674 -17.75 -15.805 1 52.72 180 GLY A N 1
ATOM 1451 C CA . GLY A 1 180 ? -2.725 -16.906 -16.984 1 52.72 180 GLY A CA 1
ATOM 1452 C C . GLY A 1 180 ? -3.814 -17.312 -17.969 1 52.72 180 GLY A C 1
ATOM 1453 O O . GLY A 1 180 ? -4.359 -18.406 -17.875 1 52.72 180 GLY A O 1
ATOM 1454 N N . SER A 1 181 ? -4.297 -16.25 -18.75 1 46.09 181 SER A N 1
ATOM 1455 C CA . SER A 1 181 ? -5.32 -16.328 -19.781 1 46.09 181 SER A CA 1
ATOM 1456 C C . SER A 1 181 ? -5.133 -17.547 -20.672 1 46.09 181 SER A C 1
ATOM 1458 O O . SER A 1 181 ? -4.008 -17.906 -21.016 1 46.09 181 SER A O 1
ATOM 1460 N N . GLU A 1 182 ? -5.965 -18.578 -20.594 1 38.09 182 GLU A N 1
ATOM 1461 C CA . GLU A 1 182 ? -6.199 -19.375 -21.797 1 38.09 182 GLU A CA 1
ATOM 1462 C C . GLU A 1 182 ? -6.004 -18.531 -23.062 1 38.09 182 GLU A C 1
ATOM 1464 O O . GLU A 1 182 ? -6.828 -17.672 -23.375 1 38.09 182 GLU A O 1
ATOM 1469 N N . THR A 1 183 ? -4.957 -17.969 -23.406 1 33.66 183 THR A N 1
ATOM 1470 C CA . THR A 1 183 ? -4.922 -17.672 -24.844 1 33.66 183 THR A CA 1
ATOM 1471 C C . THR A 1 183 ? -5.5 -18.828 -25.641 1 33.66 183 THR A C 1
ATOM 1473 O O . THR A 1 183 ? -5.172 -20 -25.391 1 33.66 183 THR A O 1
ATOM 1476 N N . GLU A 1 184 ? -6.535 -18.609 -26.422 1 32.38 184 GLU A N 1
ATOM 1477 C CA . GLU A 1 184 ? -6.98 -19.422 -27.562 1 32.38 184 GLU A CA 1
ATOM 1478 C C . GLU A 1 184 ? -5.812 -20.156 -28.203 1 32.38 184 GLU A C 1
ATOM 1480 O O . GLU A 1 184 ? -4.891 -19.547 -28.734 1 32.38 184 GLU A O 1
ATOM 1485 N N . MET A 1 185 ? -5.262 -21.156 -27.625 1 25.73 185 MET A N 1
ATOM 1486 C CA . MET A 1 185 ? -4.836 -22.094 -28.672 1 25.73 185 MET A CA 1
ATOM 1487 C C . MET A 1 185 ? -6.012 -22.469 -29.562 1 25.73 185 MET A C 1
ATOM 1489 O O . MET A 1 185 ? -7.121 -22.688 -29.078 1 25.73 185 MET A O 1
ATOM 1493 N N . MET B 1 1 ? -49.594 113.062 18.266 1 34.31 1 MET B N 1
ATOM 1494 C CA . MET B 1 1 ? -48.594 112.5 17.344 1 34.31 1 MET B CA 1
ATOM 1495 C C . MET B 1 1 ? -47.781 111.438 18 1 34.31 1 MET B C 1
ATOM 1497 O O . MET B 1 1 ? -46.844 111.688 18.781 1 34.31 1 MET B O 1
ATOM 1501 N N . LYS B 1 2 ? -48.469 110.375 18.484 1 41.09 2 LYS B N 1
ATOM 1502 C CA . LYS B 1 2 ? -48.219 109.188 19.297 1 41.09 2 LYS B CA 1
ATOM 1503 C C . LYS B 1 2 ? -47.219 108.25 18.625 1 41.09 2 LYS B C 1
ATOM 1505 O O . LYS B 1 2 ? -47.438 107.812 17.484 1 41.09 2 LYS B O 1
ATOM 1510 N N . THR B 1 3 ? -45.906 108.562 18.875 1 42.72 3 THR B N 1
ATOM 1511 C CA . THR B 1 3 ? -44.688 107.875 18.469 1 42.72 3 THR B CA 1
ATOM 1512 C C . THR B 1 3 ? -44.781 106.375 18.828 1 42.72 3 THR B C 1
ATOM 1514 O O . THR B 1 3 ? -44.844 106.062 20 1 42.72 3 THR B O 1
ATOM 1517 N N . ASN B 1 4 ? -45.562 105.562 18.141 1 37.75 4 ASN B N 1
ATOM 1518 C CA . ASN B 1 4 ? -45.75 104.125 18.312 1 37.75 4 ASN B CA 1
ATOM 1519 C C . ASN B 1 4 ? -44.438 103.375 18.234 1 37.75 4 ASN B C 1
ATOM 1521 O O . ASN B 1 4 ? -43.719 103.5 17.219 1 37.75 4 ASN B O 1
ATOM 1525 N N . ILE B 1 5 ? -43.688 103.312 19.312 1 39.94 5 ILE B N 1
ATOM 1526 C CA . ILE B 1 5 ? -42.406 102.688 19.562 1 39.94 5 ILE B CA 1
ATOM 1527 C C . ILE B 1 5 ? -42.531 101.188 19.234 1 39.94 5 ILE B C 1
ATOM 1529 O O . ILE B 1 5 ? -43.344 100.438 19.797 1 39.94 5 ILE B O 1
ATOM 1533 N N . PHE B 1 6 ? -42.469 100.75 17.938 1 35.72 6 PHE B N 1
ATOM 1534 C CA . PHE B 1 6 ? -42.562 99.438 17.438 1 35.72 6 PHE B CA 1
ATOM 1535 C C . PHE B 1 6 ? -41.469 98.5 18 1 35.72 6 PHE B C 1
ATOM 1537 O O . PHE B 1 6 ? -40.281 98.812 17.844 1 35.72 6 PHE B O 1
ATOM 1544 N N . ILE B 1 7 ? -41.688 97.938 19.172 1 38.53 7 ILE B N 1
ATOM 1545 C CA . ILE B 1 7 ? -40.781 97.062 19.906 1 38.53 7 ILE B CA 1
ATOM 1546 C C . ILE B 1 7 ? -40.438 95.812 19.047 1 38.53 7 ILE B C 1
ATOM 1548 O O . ILE B 1 7 ? -41.344 95.062 18.625 1 38.53 7 ILE B O 1
ATOM 1552 N N . ILE B 1 8 ? -39.375 95.812 18.203 1 40.94 8 ILE B N 1
ATOM 1553 C CA . ILE B 1 8 ? -38.906 94.812 17.312 1 40.94 8 ILE B CA 1
ATOM 1554 C C . ILE B 1 8 ? -38.5 93.562 18.125 1 40.94 8 ILE B C 1
ATOM 1556 O O . ILE B 1 8 ? -37.656 93.688 19.047 1 40.94 8 ILE B O 1
ATOM 1560 N N . PRO B 1 9 ? -39.375 92.562 18.281 1 38.03 9 PRO B N 1
ATOM 1561 C CA . PRO B 1 9 ? 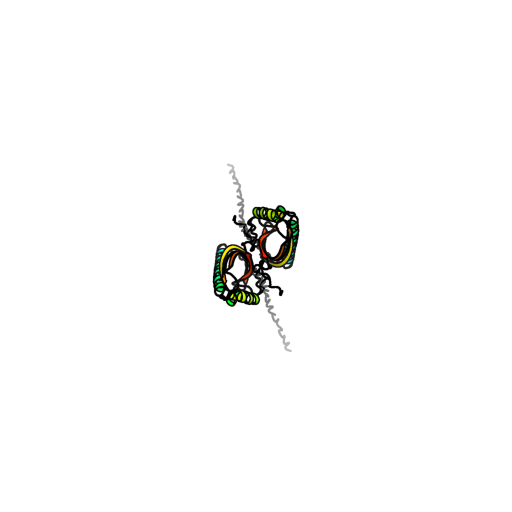-39.031 91.375 19.094 1 38.03 9 PRO B CA 1
ATOM 1562 C C . PRO B 1 9 ? -37.812 90.625 18.594 1 38.03 9 PRO B C 1
A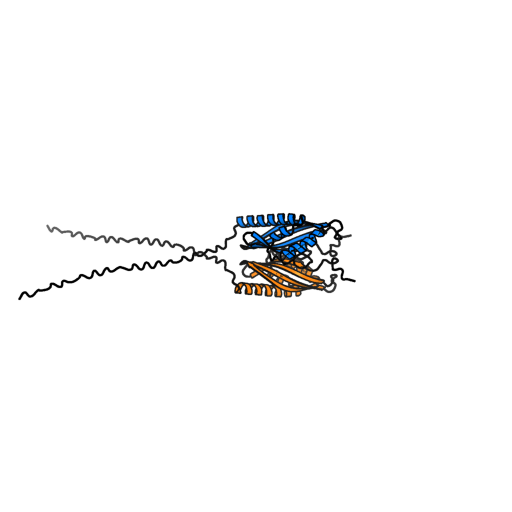TOM 1564 O O . PRO B 1 9 ? -37.594 90.5 17.375 1 38.03 9 PRO B O 1
ATOM 1567 N N . ALA B 1 10 ? -36.656 90.688 19.281 1 35.41 10 ALA B N 1
ATOM 1568 C CA . ALA B 1 10 ? -35.344 90.062 19.078 1 35.41 10 ALA B CA 1
ATOM 1569 C C . ALA B 1 10 ? -35.438 88.562 19.016 1 35.41 10 ALA B C 1
ATOM 1571 O O . ALA B 1 10 ? -35.844 87.875 19.969 1 35.41 10 ALA B O 1
ATOM 1572 N N . LEU B 1 11 ? -35.906 87.938 17.859 1 36.25 11 LEU B N 1
ATOM 1573 C CA . LEU B 1 11 ? -36 86.5 17.672 1 36.25 11 LEU B CA 1
ATOM 1574 C C . LEU B 1 11 ? -34.656 85.812 17.906 1 36.25 11 LEU B C 1
ATOM 1576 O O . LEU B 1 11 ? -33.688 86.125 17.234 1 36.25 11 LEU B O 1
ATOM 1580 N N . PHE B 1 12 ? -34.344 85.375 19.125 1 32.69 12 PHE B N 1
ATOM 1581 C CA . PHE B 1 12 ? -33.125 84.688 19.594 1 32.69 12 PHE B CA 1
ATOM 1582 C C . PHE B 1 12 ? -32.938 83.375 18.812 1 32.69 12 PHE B C 1
ATOM 1584 O O . PHE B 1 12 ? -33.812 82.5 18.781 1 32.69 12 PHE B O 1
ATOM 1591 N N . ILE B 1 13 ? -32.219 83.375 17.656 1 36.16 13 ILE B N 1
ATOM 1592 C CA . ILE B 1 13 ? -31.891 82.25 16.797 1 36.16 13 ILE B CA 1
ATOM 1593 C C . ILE B 1 13 ? -31.047 81.25 17.578 1 36.16 13 ILE B C 1
ATOM 1595 O O . ILE B 1 13 ? -29.984 81.625 18.125 1 36.16 13 ILE B O 1
ATOM 1599 N N . PHE B 1 14 ? -31.688 80.312 18.297 1 34.16 14 PHE B N 1
ATOM 1600 C CA . PHE B 1 14 ? -31.094 79.188 19.016 1 34.16 14 PHE B CA 1
ATOM 1601 C C . PHE B 1 14 ? -30.188 78.375 18.094 1 34.16 14 PHE B C 1
ATOM 1603 O O . PHE B 1 14 ? -30.641 77.812 17.078 1 34.16 14 PHE B O 1
ATOM 1610 N N . LEU B 1 15 ? -28.859 78.688 17.906 1 33.78 15 LEU B N 1
ATOM 1611 C CA . LEU B 1 15 ? -27.828 78 17.172 1 33.78 15 LEU B CA 1
ATOM 1612 C C . LEU B 1 15 ? -27.609 76.562 17.734 1 33.78 15 LEU B C 1
ATOM 1614 O O . LEU B 1 15 ? -27.141 76.438 18.859 1 33.78 15 LEU B O 1
ATOM 1618 N N . ILE B 1 16 ? -28.516 75.625 17.531 1 34.28 16 ILE B N 1
ATOM 1619 C CA . ILE B 1 16 ? -28.297 74.188 17.938 1 34.28 16 ILE B CA 1
ATOM 1620 C C . ILE B 1 16 ? -27.016 73.688 17.281 1 34.28 16 ILE B C 1
ATOM 1622 O O . ILE B 1 16 ? -26.906 73.688 16.047 1 34.28 16 ILE B O 1
ATOM 1626 N N . ILE B 1 17 ? -25.812 73.875 17.828 1 34.88 17 ILE B N 1
ATOM 1627 C CA . ILE B 1 17 ? -24.547 73.312 17.422 1 34.88 17 ILE B CA 1
ATOM 1628 C C . ILE B 1 17 ? -24.641 71.75 17.516 1 34.88 17 ILE B C 1
ATOM 1630 O O . ILE B 1 17 ? -24.766 71.25 18.609 1 34.88 17 ILE B O 1
ATOM 1634 N N . THR B 1 18 ? -25.422 71.062 16.672 1 34.16 18 THR B N 1
ATOM 1635 C CA . THR B 1 18 ? -25.391 69.625 16.625 1 34.16 18 THR B CA 1
ATOM 1636 C C . THR B 1 18 ? -23.953 69.125 16.422 1 34.16 18 THR B C 1
ATOM 1638 O O . THR B 1 18 ? -23.266 69.562 15.484 1 34.16 18 THR B O 1
ATOM 1641 N N . SER B 1 19 ? -23.156 69 17.547 1 34.12 19 SER B N 1
ATOM 1642 C CA . SER B 1 19 ? -21.859 68.312 17.578 1 34.12 19 SER B CA 1
ATOM 1643 C C . SER B 1 19 ? -21.953 66.938 16.906 1 34.12 19 SER B C 1
ATOM 1645 O O . SER B 1 19 ? -22.797 66.125 17.281 1 34.12 19 SER B O 1
ATOM 1647 N N . CYS B 1 20 ? -21.828 66.812 15.523 1 37.72 20 CYS B N 1
ATOM 1648 C CA . CYS B 1 20 ? -21.672 65.562 14.805 1 37.72 20 CYS B CA 1
ATOM 1649 C C . CYS B 1 20 ? -20.531 64.688 15.406 1 37.72 20 CYS B C 1
ATOM 1651 O O . CYS B 1 20 ? -19.375 65.125 15.344 1 37.72 20 CYS B O 1
ATOM 1653 N N . GLU B 1 21 ? -20.734 64.125 16.703 1 36.06 21 GLU B N 1
ATOM 1654 C CA . GLU B 1 21 ? -19.797 63.094 17.141 1 36.06 21 GLU B CA 1
ATOM 1655 C C . GLU B 1 21 ? -19.594 62.031 16.031 1 36.06 21 GLU B C 1
ATOM 1657 O O . GLU B 1 21 ? -20.547 61.406 15.578 1 36.06 21 GLU B O 1
ATOM 1662 N N . SER B 1 22 ? -18.781 62.406 14.969 1 34.38 22 SER B N 1
ATOM 1663 C CA . SER B 1 22 ? -18.375 61.344 14.031 1 34.38 22 SER B CA 1
ATOM 1664 C C . SER B 1 22 ? -17.812 60.125 14.758 1 34.38 22 SER B C 1
ATOM 1666 O O . SER B 1 22 ? -16.766 60.219 15.406 1 34.38 22 SER B O 1
ATOM 1668 N N . LYS B 1 23 ? -18.672 59.344 15.539 1 36.34 23 LYS B N 1
ATOM 1669 C CA . LYS B 1 23 ? -18.188 58.031 15.977 1 36.34 23 LYS B CA 1
ATOM 1670 C C . LYS B 1 23 ? -17.641 57.25 14.805 1 36.34 23 LYS B C 1
ATOM 1672 O O . LYS B 1 23 ? -18.359 56.906 13.867 1 36.34 23 LYS B O 1
ATOM 1677 N N . THR B 1 24 ? -16.391 57.594 14.328 1 33.28 24 THR B N 1
ATOM 1678 C CA . THR B 1 24 ? -15.711 56.625 13.477 1 33.28 24 THR B CA 1
ATOM 1679 C C . THR B 1 24 ? -15.703 55.25 14.117 1 33.28 24 THR B C 1
ATOM 1681 O O . THR B 1 24 ? -15.039 55.031 15.133 1 33.28 24 THR B O 1
ATOM 1684 N N . ASP B 1 25 ? -16.859 54.594 14.305 1 34.72 25 ASP B N 1
ATOM 1685 C CA . ASP B 1 25 ? -16.844 53.156 14.633 1 34.72 25 ASP B CA 1
ATOM 1686 C C . ASP B 1 25 ? -15.867 52.406 13.727 1 34.72 25 ASP B C 1
ATOM 1688 O O . ASP B 1 25 ? -16.094 52.281 12.531 1 34.72 25 ASP B O 1
ATOM 1692 N N . GLN B 1 26 ? -14.555 52.75 13.766 1 34.16 26 GLN B N 1
ATOM 1693 C CA . GLN B 1 26 ? -13.672 51.75 13.18 1 34.16 26 GLN B CA 1
ATOM 1694 C C . GLN B 1 26 ? -14.031 50.344 13.656 1 34.16 26 GLN B C 1
ATOM 1696 O O . GLN B 1 26 ? -13.844 50.031 14.836 1 34.16 26 GLN B O 1
ATOM 1701 N N . ASP B 1 27 ? -15.172 49.781 13.312 1 36.44 27 ASP B N 1
ATOM 1702 C CA . ASP B 1 27 ? -15.289 48.344 13.375 1 36.44 27 ASP B CA 1
ATOM 1703 C C . ASP B 1 27 ? -13.992 47.656 12.93 1 36.44 27 ASP B C 1
ATOM 1705 O O . ASP B 1 27 ? -13.648 47.688 11.75 1 36.44 27 ASP B O 1
ATOM 1709 N N . THR B 1 28 ? -12.883 47.938 13.609 1 34.22 28 THR B N 1
ATOM 1710 C CA . THR B 1 28 ? -11.852 46.906 13.383 1 34.22 28 THR B CA 1
ATOM 1711 C C . THR B 1 28 ? -12.469 45.531 13.344 1 34.22 28 THR B C 1
ATOM 1713 O O . THR B 1 28 ? -12.969 45.031 14.359 1 34.22 28 THR B O 1
ATOM 1716 N N . ASP B 1 29 ? -13.211 45.156 12.312 1 35.69 29 ASP B N 1
ATOM 1717 C CA . ASP B 1 29 ? -13.383 43.719 12.102 1 35.69 29 ASP B CA 1
ATOM 1718 C C . ASP B 1 29 ? -12.164 42.969 12.609 1 35.69 29 ASP B C 1
ATOM 1720 O O . ASP B 1 29 ? -11.07 43.062 12.055 1 35.69 29 ASP B O 1
ATOM 1724 N N . GLU B 1 30 ? -12.039 42.906 13.938 1 38.59 30 GLU B N 1
ATOM 1725 C CA . GLU B 1 30 ? -11.188 41.812 14.336 1 38.59 30 GLU B CA 1
ATOM 1726 C C . GLU B 1 30 ? -11.289 40.656 13.344 1 38.59 30 GLU B C 1
ATOM 1728 O O . GLU B 1 30 ? -12.367 40.062 13.164 1 38.59 30 GLU B O 1
ATOM 1733 N N . LEU B 1 31 ? -10.656 40.75 12.227 1 37.16 31 LEU B N 1
ATOM 1734 C CA . LEU B 1 31 ? -10.398 39.469 11.562 1 37.16 31 LEU B CA 1
ATOM 1735 C C . LEU B 1 31 ? -10.352 38.344 12.586 1 37.16 31 LEU B C 1
ATOM 1737 O O . LEU B 1 31 ? -9.453 38.281 13.422 1 37.16 31 LEU B O 1
ATOM 1741 N N . SER B 1 32 ? -11.508 37.938 13.086 1 35.56 32 SER B N 1
ATOM 1742 C CA . SER B 1 32 ? -11.461 36.594 13.648 1 35.56 32 SER B CA 1
ATOM 1743 C C . SER B 1 32 ? -10.414 35.75 12.945 1 35.56 32 SER B C 1
ATOM 1745 O O . SER B 1 32 ? -10.578 35.406 11.773 1 35.56 32 SER B O 1
ATOM 1747 N N . TYR B 1 33 ? -9.227 35.938 13.18 1 34.25 33 TYR B N 1
ATOM 1748 C CA . TYR B 1 33 ? -8.344 34.844 12.875 1 34.25 33 TYR B CA 1
ATOM 1749 C C . TYR B 1 33 ? -9.055 33.5 13.109 1 34.25 33 TYR B C 1
ATOM 1751 O O . TYR B 1 33 ? -9.375 33.156 14.242 1 34.25 33 TYR B O 1
ATOM 1759 N N . SER B 1 34 ? -10.008 33.188 12.297 1 34.75 34 SER B N 1
ATOM 1760 C CA . SER B 1 34 ? -10.242 31.75 12.336 1 34.75 34 SER B CA 1
ATOM 1761 C C . SER B 1 34 ? -8.969 31 12.711 1 34.75 34 SER B C 1
ATOM 1763 O O . SER B 1 34 ? -7.98 31.031 11.977 1 34.75 34 SER B O 1
ATOM 1765 N N . ASN B 1 35 ? -8.578 31.016 13.906 1 34.66 35 ASN B N 1
ATOM 1766 C CA . ASN B 1 35 ? -7.652 29.984 14.367 1 34.66 35 ASN B CA 1
ATOM 1767 C C . ASN B 1 35 ? -7.852 28.672 13.609 1 34.66 35 ASN B C 1
ATOM 1769 O O . ASN B 1 35 ? -8.766 27.906 13.922 1 34.66 35 ASN B O 1
ATOM 1773 N N . VAL B 1 36 ? -7.777 28.656 12.359 1 38.75 36 VAL B N 1
ATOM 1774 C CA . VAL B 1 36 ? -7.543 27.312 11.836 1 38.75 36 VAL B CA 1
ATOM 1775 C C . VAL B 1 36 ? -6.609 26.547 12.773 1 38.75 36 VAL B C 1
ATOM 1777 O O . VAL B 1 36 ? -5.395 26.781 12.773 1 38.75 36 VAL B O 1
ATOM 1780 N N . THR B 1 37 ? -6.938 26.375 14.031 1 39.16 37 THR B N 1
ATOM 1781 C CA . THR B 1 37 ? -6.234 25.438 14.906 1 39.16 37 THR B CA 1
ATOM 1782 C C . THR B 1 37 ? -5.898 24.156 14.164 1 39.16 37 THR B C 1
ATOM 1784 O O . THR B 1 37 ? -6.781 23.516 13.578 1 39.16 37 THR B O 1
ATOM 1787 N N . GLU B 1 38 ? -4.914 24.078 13.43 1 48.53 38 GLU B N 1
ATOM 1788 C CA . GLU B 1 38 ? -4.504 22.703 13.18 1 48.53 38 GLU B CA 1
ATOM 1789 C C . GLU B 1 38 ? -4.973 21.781 14.297 1 48.53 38 GLU B C 1
ATOM 1791 O O . GLU B 1 38 ? -4.574 21.938 15.453 1 48.53 38 GLU B O 1
ATOM 1796 N N . GLU B 1 39 ? -6.152 21.484 14.414 1 54.84 39 GLU B N 1
ATOM 1797 C CA . GLU B 1 39 ? -6.613 20.578 15.461 1 54.84 39 GLU B CA 1
ATOM 1798 C C . GLU B 1 39 ? -5.547 19.531 15.805 1 54.84 39 GLU B C 1
ATOM 1800 O O . GLU B 1 39 ? -5.16 18.734 14.945 1 54.84 39 GLU B O 1
ATOM 1805 N N . ILE B 1 40 ? -4.551 19.859 16.578 1 68.38 40 ILE B N 1
ATOM 1806 C CA . ILE B 1 40 ? -3.635 18.875 17.172 1 68.38 40 ILE B CA 1
ATOM 1807 C C . ILE B 1 40 ? -4.402 17.625 17.562 1 68.38 40 ILE B C 1
ATOM 1809 O O . ILE B 1 40 ? -5.332 17.688 18.375 1 68.38 40 ILE B O 1
ATOM 1813 N N . ILE B 1 41 ? -4.219 16.625 16.797 1 83 41 ILE B N 1
ATOM 1814 C CA . ILE B 1 41 ? -4.805 15.336 17.125 1 83 41 ILE B CA 1
ATOM 1815 C C . ILE B 1 41 ? -4.254 14.844 18.469 1 83 41 ILE B C 1
ATOM 1817 O O . ILE B 1 41 ? -3.039 14.742 18.641 1 83 41 ILE B O 1
ATOM 1821 N N . THR B 1 42 ? -5.102 14.664 19.516 1 89.25 42 THR B N 1
ATOM 1822 C CA . THR B 1 42 ? -4.707 14.164 20.828 1 89.25 42 THR B CA 1
ATOM 1823 C C . THR B 1 42 ? -4.578 12.648 20.812 1 89.25 42 THR B C 1
ATOM 1825 O O . THR B 1 42 ? -4.988 11.992 19.859 1 89.25 42 THR B O 1
ATOM 1828 N N . ASP B 1 43 ? -3.971 12.125 21.906 1 91.19 43 ASP B N 1
ATOM 1829 C CA . ASP B 1 43 ? -3.861 10.68 22.016 1 91.19 43 ASP B CA 1
ATOM 1830 C C . ASP B 1 43 ? -5.238 10.031 22.109 1 91.19 43 ASP B C 1
ATOM 1832 O O . ASP B 1 43 ? -5.445 8.922 21.609 1 91.19 43 ASP B O 1
ATOM 1836 N N . GLU B 1 44 ? -6.078 10.695 22.766 1 89.69 44 GLU B N 1
ATOM 1837 C CA . GLU B 1 44 ? -7.449 10.203 22.844 1 89.69 44 GLU B CA 1
ATOM 1838 C C . GLU B 1 44 ? -8.102 10.172 21.469 1 89.69 44 GLU B C 1
ATOM 1840 O O . GLU B 1 44 ? -8.82 9.227 21.141 1 89.69 44 GLU B O 1
ATOM 1845 N N . ASP B 1 45 ? -7.898 11.188 20.672 1 93.19 45 ASP B N 1
ATOM 1846 C CA . ASP B 1 45 ? -8.398 11.227 19.297 1 93.19 45 ASP B CA 1
ATOM 1847 C C . ASP B 1 45 ? -7.82 10.078 18.469 1 93.19 45 ASP B C 1
ATOM 1849 O O . ASP B 1 45 ? -8.539 9.438 17.703 1 93.19 45 ASP B O 1
ATOM 1853 N N . LYS B 1 46 ? -6.531 9.867 18.703 1 95.31 46 LYS B N 1
ATOM 1854 C CA . LYS B 1 46 ? -5.859 8.797 17.969 1 95.31 46 LYS B CA 1
ATOM 1855 C C . LYS B 1 46 ? -6.48 7.438 18.281 1 95.31 46 LYS B C 1
ATOM 1857 O O . LYS B 1 46 ? -6.723 6.633 17.391 1 95.31 46 LYS B O 1
ATOM 1862 N N . GLU B 1 47 ? -6.703 7.16 19.516 1 96.19 47 GLU B N 1
ATOM 1863 C CA . GLU B 1 47 ? -7.316 5.906 19.938 1 96.19 47 GLU B CA 1
ATOM 1864 C C . GLU B 1 47 ? -8.727 5.762 19.375 1 96.19 47 GLU B C 1
ATOM 1866 O O . GLU B 1 47 ? -9.117 4.68 18.938 1 96.19 47 GLU B O 1
ATOM 1871 N N . GLU B 1 48 ? -9.43 6.812 19.391 1 96.69 48 GLU B N 1
ATOM 1872 C CA . GLU B 1 48 ? -10.781 6.793 18.844 1 96.69 48 GLU B CA 1
ATOM 1873 C C . GLU B 1 48 ? -10.766 6.496 17.344 1 96.69 48 GLU B C 1
ATOM 1875 O O . GLU B 1 48 ? -11.562 5.691 16.859 1 96.69 48 GLU B O 1
ATOM 1880 N N . ILE B 1 49 ? -9.898 7.145 16.641 1 97.69 49 ILE B N 1
ATOM 1881 C CA . ILE B 1 49 ? -9.789 6.938 15.203 1 97.69 49 ILE B CA 1
ATOM 1882 C C . ILE B 1 49 ? -9.398 5.488 14.922 1 97.69 49 ILE B C 1
ATOM 1884 O O . ILE B 1 49 ? -9.969 4.848 14.039 1 97.69 49 ILE B O 1
ATOM 1888 N N . LYS B 1 50 ? -8.453 5.004 15.625 1 97.94 50 LYS B N 1
ATOM 1889 C CA . LYS B 1 50 ? -8.047 3.609 15.461 1 97.94 50 LYS B CA 1
ATOM 1890 C C . LYS B 1 50 ? -9.227 2.668 15.68 1 97.94 50 LYS B C 1
ATOM 1892 O O . LYS B 1 50 ? -9.391 1.689 14.953 1 97.94 50 LYS B O 1
ATOM 1897 N N . ASN B 1 51 ? -10 2.924 16.688 1 98 51 ASN B N 1
ATOM 1898 C CA . ASN B 1 51 ? -11.18 2.115 16.953 1 98 51 ASN B CA 1
ATOM 1899 C C . ASN B 1 51 ? -12.188 2.186 15.812 1 98 51 ASN B C 1
ATOM 1901 O O . ASN B 1 51 ? -12.805 1.18 15.461 1 98 51 ASN B O 1
ATOM 1905 N N . ILE B 1 52 ? -12.359 3.314 15.273 1 98.31 52 ILE B N 1
ATOM 1906 C CA . ILE B 1 52 ? -13.258 3.488 14.133 1 98.31 52 ILE B CA 1
ATOM 1907 C C . ILE B 1 52 ? -12.766 2.654 12.953 1 98.31 52 ILE B C 1
ATOM 1909 O O . ILE B 1 52 ? -13.547 1.945 12.32 1 98.31 52 ILE B O 1
ATOM 1913 N N . ILE B 1 53 ? -11.477 2.703 12.633 1 98.56 53 ILE B N 1
ATOM 1914 C CA . ILE B 1 53 ? -10.883 1.955 11.531 1 98.56 53 ILE B CA 1
ATOM 1915 C C . ILE B 1 53 ? -11.062 0.457 11.773 1 98.56 53 ILE B C 1
ATOM 1917 O O . ILE B 1 53 ? -11.445 -0.283 10.859 1 98.56 53 ILE B O 1
ATOM 1921 N N . ASP B 1 54 ? -10.82 0.036 12.992 1 98.5 54 ASP B N 1
ATOM 1922 C CA . ASP B 1 54 ? -10.984 -1.369 13.352 1 98.5 54 ASP B CA 1
ATOM 1923 C C . ASP B 1 54 ? -12.43 -1.823 13.133 1 98.5 54 ASP B C 1
ATOM 1925 O O . ASP B 1 54 ? -12.672 -2.902 12.594 1 98.5 54 ASP B O 1
ATOM 1929 N N . GLN B 1 55 ? -13.336 -1.081 13.586 1 98.62 55 GLN B N 1
ATOM 1930 C CA . GLN B 1 55 ? -14.75 -1.398 13.422 1 98.62 55 GLN B CA 1
ATOM 1931 C C . GLN B 1 55 ? -15.141 -1.439 11.953 1 98.62 55 GLN B C 1
ATOM 1933 O O . GLN B 1 55 ? -15.883 -2.328 11.523 1 98.62 55 GLN B O 1
ATOM 1938 N N . LYS B 1 56 ? -14.688 -0.491 11.188 1 98.88 56 LYS B N 1
ATOM 1939 C CA . LYS B 1 56 ? -14.992 -0.478 9.766 1 98.88 56 LYS B CA 1
ATOM 1940 C C . LYS B 1 56 ? -14.383 -1.687 9.062 1 98.88 56 LYS B C 1
ATOM 1942 O O . LYS B 1 56 ? -15.008 -2.281 8.18 1 98.88 56 LYS B O 1
ATOM 1947 N N . ASN B 1 57 ? -13.156 -2.037 9.43 1 98.88 57 ASN B N 1
ATOM 1948 C CA . ASN B 1 57 ? -12.562 -3.262 8.906 1 98.88 57 ASN B CA 1
ATOM 1949 C C . ASN B 1 57 ? -13.43 -4.48 9.219 1 98.88 57 ASN B C 1
ATOM 1951 O O . ASN B 1 57 ? -13.664 -5.32 8.352 1 98.88 57 ASN B O 1
ATOM 1955 N N . THR B 1 58 ? -13.867 -4.586 10.445 1 98.81 58 THR B N 1
ATOM 1956 C CA . THR B 1 58 ? -14.703 -5.703 10.875 1 98.81 58 THR B CA 1
ATOM 1957 C C . THR B 1 58 ? -16 -5.75 10.07 1 98.81 58 THR B C 1
ATOM 1959 O O . THR B 1 58 ? -16.438 -6.824 9.656 1 98.81 58 THR B O 1
ATOM 1962 N N . GLU B 1 59 ? -16.578 -4.629 9.859 1 98.88 59 GLU B N 1
ATOM 1963 C CA . GLU B 1 59 ? -17.812 -4.574 9.07 1 98.88 59 GLU B CA 1
ATOM 1964 C C . GLU B 1 59 ? -17.547 -4.977 7.617 1 98.88 59 GLU B C 1
ATOM 1966 O O . GLU B 1 59 ? -18.359 -5.672 7.004 1 98.88 59 GLU B O 1
ATOM 1971 N N . LEU B 1 60 ? -16.469 -4.531 7.062 1 98.88 60 LEU B N 1
ATOM 1972 C CA . LEU B 1 60 ? -16.109 -4.898 5.699 1 98.88 60 LEU B CA 1
ATOM 1973 C C . LEU B 1 60 ? -15.914 -6.406 5.574 1 98.88 60 LEU B C 1
ATOM 1975 O O . LEU B 1 60 ? -16.297 -7.004 4.57 1 98.88 60 LEU B O 1
ATOM 1979 N N . GLU B 1 61 ? -15.289 -7.031 6.602 1 98.88 61 GLU B N 1
ATOM 1980 C CA . GLU B 1 61 ? -15.172 -8.484 6.613 1 98.88 61 GLU B CA 1
ATOM 1981 C C . GLU B 1 61 ? -16.531 -9.148 6.449 1 98.88 61 GLU B C 1
ATOM 1983 O O . GLU B 1 61 ? -16.688 -10.062 5.637 1 98.88 61 GLU B O 1
ATOM 1988 N N . LYS B 1 62 ? -17.438 -8.688 7.227 1 98.81 62 LYS B N 1
ATOM 1989 C CA . LYS B 1 62 ? -18.797 -9.234 7.188 1 98.81 62 LYS B CA 1
ATOM 1990 C C . LYS B 1 62 ? -19.438 -9.039 5.812 1 98.81 62 LYS B C 1
ATOM 1992 O O . LYS B 1 62 ? -20.047 -9.953 5.27 1 98.81 62 LYS B O 1
ATOM 1997 N N . LEU B 1 63 ? -19.297 -7.867 5.262 1 98.88 63 LEU B N 1
ATOM 1998 C CA . LEU B 1 63 ? -19.922 -7.543 3.982 1 98.88 63 LEU B CA 1
ATOM 1999 C C . LEU B 1 63 ? -19.297 -8.359 2.854 1 98.88 63 LEU B C 1
ATOM 2001 O O . LEU B 1 63 ? -20.016 -8.828 1.959 1 98.88 63 LEU B O 1
ATOM 2005 N N . TYR B 1 64 ? -18 -8.555 2.82 1 98.56 64 TYR B N 1
ATOM 2006 C CA . TYR B 1 64 ? -17.359 -9.422 1.842 1 98.56 64 TYR B CA 1
ATOM 2007 C C . TYR B 1 64 ? -17.875 -10.852 1.947 1 98.56 64 TYR B C 1
ATOM 2009 O O . TYR B 1 64 ? -18.172 -11.484 0.934 1 98.56 64 TYR B O 1
ATOM 2017 N N . LYS B 1 65 ? -17.938 -11.312 3.146 1 98.31 65 LYS B N 1
ATOM 2018 C CA . LYS B 1 65 ? -18.406 -12.68 3.385 1 98.31 65 LYS B CA 1
ATOM 2019 C C . LYS B 1 65 ? -19.828 -12.867 2.869 1 98.31 65 LYS B C 1
ATOM 2021 O O . LYS B 1 65 ? -20.156 -13.898 2.27 1 98.31 65 LYS B O 1
ATOM 2026 N N . GLU B 1 66 ? -20.625 -11.891 3.088 1 98.25 66 GLU B N 1
ATOM 2027 C CA . GLU B 1 66 ? -22.031 -11.969 2.734 1 98.25 66 GLU B CA 1
ATOM 2028 C C . GLU B 1 66 ? -22.266 -11.602 1.271 1 98.25 66 GLU B C 1
ATOM 2030 O O . GLU B 1 66 ? -23.375 -11.711 0.758 1 98.25 66 GLU B O 1
ATOM 2035 N N . GLY B 1 67 ? -21.281 -11.109 0.624 1 97.88 67 GLY B N 1
ATOM 2036 C CA . GLY B 1 67 ? -21.375 -10.734 -0.778 1 97.88 67 GLY B CA 1
ATOM 2037 C C . GLY B 1 67 ? -22.172 -9.461 -1.003 1 97.88 67 GLY B C 1
ATOM 2038 O O . GLY B 1 67 ? -22.844 -9.312 -2.025 1 97.88 67 GLY B O 1
ATOM 2039 N N . LYS B 1 68 ? -22.203 -8.547 -0.035 1 98.69 68 LYS B N 1
ATOM 2040 C CA . LYS B 1 68 ? -22.938 -7.277 -0.115 1 98.69 68 LYS B CA 1
ATOM 2041 C C . LYS B 1 68 ? -22.016 -6.152 -0.596 1 98.69 68 LYS B C 1
ATOM 2043 O O . LYS B 1 68 ? -21.703 -5.234 0.165 1 98.69 68 LYS B O 1
ATOM 2048 N N . MET B 1 69 ? -21.75 -6.113 -1.88 1 98.75 69 MET B N 1
ATOM 2049 C CA . MET B 1 69 ? -20.672 -5.262 -2.396 1 98.75 69 MET B CA 1
ATOM 2050 C C . MET B 1 69 ? -21.156 -3.824 -2.559 1 98.75 69 MET B C 1
ATOM 2052 O O . MET B 1 69 ? -20.359 -2.887 -2.459 1 98.75 69 MET B O 1
ATOM 2056 N N . GLU B 1 70 ? -22.406 -3.6 -2.766 1 98.81 70 GLU B N 1
ATOM 2057 C CA . GLU B 1 70 ? -22.922 -2.23 -2.785 1 98.81 70 GLU B CA 1
ATOM 2058 C C . GLU B 1 70 ? -22.75 -1.563 -1.422 1 98.81 70 GLU B C 1
ATOM 2060 O O . GLU B 1 70 ? -22.391 -0.387 -1.338 1 98.81 70 GLU B O 1
ATOM 2065 N N . GLU B 1 71 ? -23.078 -2.268 -0.395 1 98.88 71 GLU B N 1
ATOM 2066 C CA . GLU B 1 71 ? -22.875 -1.755 0.957 1 98.88 71 GLU B CA 1
ATOM 2067 C C . GLU B 1 71 ? -21.391 -1.595 1.272 1 98.88 71 GLU B C 1
ATOM 2069 O O . GLU B 1 71 ? -20.984 -0.602 1.878 1 98.88 71 GLU B O 1
ATOM 2074 N N . ALA B 1 72 ? -20.594 -2.562 0.873 1 98.94 72 ALA B N 1
ATOM 2075 C CA . ALA B 1 72 ? -19.156 -2.467 1.091 1 98.94 72 ALA B CA 1
ATOM 2076 C C . ALA B 1 72 ? -18.578 -1.219 0.424 1 98.94 72 ALA B C 1
ATOM 2078 O O . ALA B 1 72 ? -17.719 -0.544 0.993 1 98.94 72 ALA B O 1
ATOM 2079 N N . ALA B 1 73 ? -19.094 -0.907 -0.743 1 98.88 73 ALA B N 1
ATOM 2080 C CA . ALA B 1 73 ? -18.578 0.215 -1.526 1 98.88 73 ALA B CA 1
ATOM 2081 C C . ALA B 1 73 ? -18.75 1.53 -0.771 1 98.88 73 ALA B C 1
ATOM 2083 O O . ALA B 1 73 ? -18.016 2.49 -1.018 1 98.88 73 ALA B O 1
ATOM 2084 N N . THR B 1 74 ? -19.609 1.641 0.187 1 98.75 74 THR B N 1
ATOM 2085 C CA . THR B 1 74 ? -19.859 2.879 0.914 1 98.75 74 THR B CA 1
ATOM 2086 C C . THR B 1 74 ? -18.719 3.197 1.868 1 98.75 74 THR B C 1
ATOM 2088 O O . THR B 1 74 ? -18.625 4.312 2.383 1 98.75 74 THR B O 1
ATOM 2091 N N . TYR B 1 75 ? -17.859 2.293 2.092 1 98.88 75 TYR B N 1
ATOM 2092 C CA . TYR B 1 75 ? -16.688 2.512 2.951 1 98.88 75 TYR B CA 1
ATOM 2093 C C . TYR B 1 75 ? -15.531 3.096 2.16 1 98.88 75 TYR B C 1
ATOM 2095 O O . TYR B 1 75 ? -14.516 3.49 2.736 1 98.88 75 TYR B O 1
ATOM 2103 N N . PHE B 1 76 ? -15.695 3.182 0.883 1 98.88 76 PHE B N 1
ATOM 2104 C CA . PHE B 1 76 ? -14.672 3.678 -0.026 1 98.88 76 PHE B CA 1
ATOM 2105 C C . PHE B 1 76 ? -15.062 5.035 -0.599 1 98.88 76 PHE B C 1
ATOM 2107 O O . PHE B 1 76 ? -16.25 5.348 -0.702 1 98.88 76 PHE B O 1
ATOM 2114 N N . SER B 1 77 ? -14.008 5.84 -0.921 1 98.81 77 SER B N 1
ATOM 2115 C CA . SER B 1 77 ? -14.273 7.066 -1.663 1 98.81 77 SER B CA 1
ATOM 2116 C C . SER B 1 77 ? -14.781 6.766 -3.068 1 98.81 77 SER B C 1
ATOM 2118 O O . SER B 1 77 ? -14.523 5.688 -3.607 1 98.81 77 SER B O 1
ATOM 2120 N N . GLU B 1 78 ? -15.461 7.68 -3.666 1 98.38 78 GLU B N 1
ATOM 2121 C CA . GLU B 1 78 ? -16.016 7.496 -5.004 1 98.38 78 GLU B CA 1
ATOM 2122 C C . GLU B 1 78 ? -14.922 7.176 -6.016 1 98.38 78 GLU B C 1
ATOM 2124 O O . GLU B 1 78 ? -15.133 6.398 -6.945 1 98.38 78 GLU B O 1
ATOM 2129 N N . ASP B 1 79 ? -13.75 7.773 -5.809 1 98.38 79 ASP B N 1
ATOM 2130 C CA . ASP B 1 79 ? -12.641 7.602 -6.742 1 98.38 79 ASP B CA 1
ATOM 2131 C C . ASP B 1 79 ? -11.609 6.617 -6.188 1 98.38 79 ASP B C 1
ATOM 2133 O O . ASP B 1 79 ? -10.414 6.723 -6.496 1 98.38 79 ASP B O 1
ATOM 2137 N N . VAL B 1 80 ? -12.023 5.703 -5.383 1 98.81 80 VAL B N 1
ATOM 2138 C CA . VAL B 1 80 ? -11.133 4.73 -4.754 1 98.81 80 VAL B CA 1
ATOM 2139 C C . VAL B 1 80 ? -10.258 4.066 -5.812 1 98.81 80 VAL B C 1
ATOM 2141 O O . VAL B 1 80 ? -10.703 3.838 -6.941 1 98.81 80 VAL B O 1
ATOM 2144 N N . ILE B 1 81 ? -9.016 3.805 -5.496 1 98.88 81 ILE B N 1
ATOM 2145 C CA . ILE B 1 81 ? -8.133 2.91 -6.238 1 98.88 81 ILE B CA 1
ATOM 2146 C C . ILE B 1 81 ? -7.711 1.745 -5.348 1 98.88 81 ILE B C 1
ATOM 2148 O O . ILE B 1 81 ? -7.02 1.941 -4.348 1 98.88 81 ILE B O 1
ATOM 2152 N N . GLN B 1 82 ? -8.148 0.579 -5.633 1 98.75 82 GLN B N 1
ATOM 2153 C CA . GLN B 1 82 ? -7.711 -0.65 -4.98 1 98.75 82 GLN B CA 1
ATOM 2154 C C . GLN B 1 82 ? -6.742 -1.427 -5.867 1 98.75 82 GLN B C 1
ATOM 2156 O O . GLN B 1 82 ? -7.066 -1.757 -7.012 1 98.75 82 GLN B O 1
ATOM 2161 N N . LEU B 1 83 ? -5.492 -1.705 -5.352 1 98.12 83 LEU B N 1
ATOM 2162 C CA . LEU B 1 83 ? -4.453 -2.447 -6.062 1 98.12 83 LEU B CA 1
ATOM 2163 C C . LEU B 1 83 ? -4.547 -3.938 -5.758 1 98.12 83 LEU B C 1
ATOM 2165 O O . LEU B 1 83 ? -3.689 -4.492 -5.066 1 98.12 83 LEU B O 1
ATOM 2169 N N . ALA B 1 84 ? -5.488 -4.656 -6.113 1 90.19 84 ALA B N 1
ATOM 2170 C CA . ALA B 1 84 ? -5.637 -6.078 -5.801 1 90.19 84 ALA B CA 1
ATOM 2171 C C . ALA B 1 84 ? -4.469 -6.887 -6.355 1 90.19 84 ALA B C 1
ATOM 2173 O O . ALA B 1 84 ? -4.02 -6.652 -7.48 1 90.19 84 ALA B O 1
ATOM 2174 N N . PRO B 1 85 ? -3.922 -7.848 -5.57 1 90.06 85 PRO B N 1
ATOM 2175 C CA . PRO B 1 85 ? -2.783 -8.641 -6.047 1 90.06 85 PRO B CA 1
ATOM 2176 C C . PRO B 1 85 ? -3.09 -9.398 -7.336 1 90.06 85 PRO B C 1
ATOM 2178 O O . PRO B 1 85 ? -4.164 -9.984 -7.469 1 90.06 85 PRO B O 1
ATOM 2181 N N . ASN B 1 86 ? -2.174 -9.266 -8.305 1 88.62 86 ASN B N 1
ATOM 2182 C CA . ASN B 1 86 ? -2.092 -10.094 -9.508 1 88.62 86 ASN B CA 1
ATOM 2183 C C . ASN B 1 86 ? -3.242 -9.805 -10.469 1 88.62 86 ASN B C 1
ATOM 2185 O O . ASN B 1 86 ? -3.691 -10.695 -11.188 1 88.62 86 ASN B O 1
ATOM 2189 N N . THR B 1 87 ? -3.746 -8.672 -10.359 1 88.69 87 THR B N 1
ATOM 2190 C CA . THR B 1 87 ? -4.738 -8.18 -11.312 1 88.69 87 THR B CA 1
ATOM 2191 C C . THR B 1 87 ? -4.594 -6.672 -11.516 1 88.69 87 THR B C 1
ATOM 2193 O O . THR B 1 87 ? -3.854 -6.012 -10.789 1 88.69 87 THR B O 1
ATOM 2196 N N . LYS B 1 88 ? -5.223 -6.137 -12.5 1 93.75 88 LYS B N 1
ATOM 2197 C CA . LYS B 1 88 ? -5.223 -4.699 -12.758 1 93.75 88 LYS B CA 1
ATOM 2198 C C . LYS B 1 88 ? -5.91 -3.938 -11.625 1 93.75 88 LYS B C 1
ATOM 2200 O O . LYS B 1 88 ? -6.785 -4.48 -10.945 1 93.75 88 LYS B O 1
ATOM 2205 N N . PRO B 1 89 ? -5.582 -2.682 -11.461 1 97.88 89 PRO B N 1
ATOM 2206 C CA . PRO B 1 89 ? -6.215 -1.887 -10.406 1 97.88 89 PRO B CA 1
ATOM 2207 C C . PRO B 1 89 ? -7.723 -1.735 -10.609 1 97.88 89 PRO B C 1
ATOM 2209 O O . PRO B 1 89 ? -8.188 -1.627 -11.75 1 97.88 89 PRO B O 1
ATOM 2212 N N . ILE B 1 90 ? -8.453 -1.722 -9.508 1 98.25 90 ILE B N 1
ATOM 2213 C CA . ILE B 1 90 ? -9.859 -1.354 -9.445 1 98.25 90 ILE B CA 1
ATOM 2214 C C . ILE B 1 90 ? -9.992 0.146 -9.195 1 98.25 90 ILE B C 1
ATOM 2216 O O . ILE B 1 90 ? -9.5 0.655 -8.18 1 98.25 90 ILE B O 1
ATOM 2220 N N . LYS B 1 91 ? -10.672 0.802 -10.109 1 98.56 91 LYS B N 1
ATOM 2221 C CA . LYS B 1 91 ? -10.781 2.254 -10.008 1 98.56 91 LYS B CA 1
ATOM 2222 C C . LYS B 1 91 ? -12.242 2.693 -9.961 1 98.56 91 LYS B C 1
ATOM 2224 O O . LYS B 1 91 ? -12.992 2.477 -10.922 1 98.56 91 LYS B O 1
ATOM 2229 N N . GLY B 1 92 ? -12.547 3.295 -8.82 1 98.69 92 GLY B N 1
ATOM 2230 C CA . GLY B 1 92 ? -13.906 3.787 -8.633 1 98.69 92 GLY B CA 1
ATOM 2231 C C . GLY B 1 92 ? -14.836 2.754 -8.031 1 98.69 92 GLY B C 1
ATOM 2232 O O . GLY B 1 92 ? -14.609 1.549 -8.164 1 98.69 92 GLY B O 1
ATOM 2233 N N . THR B 1 93 ? -15.945 3.256 -7.426 1 98.5 93 THR B N 1
ATOM 2234 C CA . THR B 1 93 ? -16.844 2.389 -6.664 1 98.5 93 THR B CA 1
ATOM 2235 C C . THR B 1 93 ? -17.625 1.471 -7.594 1 98.5 93 THR B C 1
ATOM 2237 O O . THR B 1 93 ? -17.938 0.333 -7.234 1 98.5 93 THR B O 1
ATOM 2240 N N . GLN B 1 94 ? -17.984 1.952 -8.797 1 98.62 94 GLN B N 1
ATOM 2241 C CA . GLN B 1 94 ? -18.719 1.076 -9.703 1 98.62 94 GLN B CA 1
ATOM 2242 C C . GLN B 1 94 ? -17.875 -0.124 -10.117 1 98.62 94 GLN B C 1
ATOM 2244 O O . GLN B 1 94 ? -18.344 -1.262 -10.086 1 98.62 94 GLN B O 1
ATOM 2249 N N . MET B 1 95 ? -16.656 0.156 -10.523 1 98.56 95 MET B N 1
ATOM 2250 C CA . MET B 1 95 ? -15.773 -0.956 -10.867 1 98.56 95 MET B CA 1
ATOM 2251 C C . MET B 1 95 ? -15.555 -1.866 -9.664 1 98.56 95 MET B C 1
ATOM 2253 O O . MET B 1 95 ? -15.461 -3.086 -9.812 1 98.56 95 MET B O 1
ATOM 2257 N N . PHE B 1 96 ? -15.43 -1.318 -8.5 1 98.75 96 PHE B N 1
ATOM 2258 C CA . PHE B 1 96 ? -15.305 -2.09 -7.27 1 98.75 96 PHE B CA 1
ATOM 2259 C C . PHE B 1 96 ? -16.453 -3.08 -7.129 1 98.75 96 PHE B C 1
ATOM 2261 O O . PHE B 1 96 ? -16.234 -4.277 -6.945 1 98.75 96 PHE B O 1
ATOM 2268 N N . ILE B 1 97 ? -17.594 -2.564 -7.242 1 98.81 97 ILE B N 1
ATOM 2269 C CA . ILE B 1 97 ? -18.797 -3.395 -7.09 1 98.81 97 ILE B CA 1
ATOM 2270 C C . ILE B 1 97 ? -18.781 -4.496 -8.148 1 98.81 97 ILE B C 1
ATOM 2272 O O . ILE B 1 97 ? -18.953 -5.676 -7.824 1 98.81 97 ILE B O 1
ATOM 2276 N N . ASP B 1 98 ? -18.531 -4.156 -9.383 1 98.5 98 ASP B N 1
ATOM 2277 C CA . ASP B 1 98 ? -18.578 -5.109 -10.484 1 98.5 98 ASP B CA 1
ATOM 2278 C C . ASP B 1 98 ? -17.531 -6.207 -10.32 1 98.5 98 ASP B C 1
ATOM 2280 O O . ASP B 1 98 ? -17.844 -7.395 -10.438 1 98.5 98 ASP B O 1
ATOM 2284 N N . GLU B 1 99 ? -16.312 -5.832 -10.07 1 97.5 99 GLU B N 1
ATOM 2285 C CA . GLU B 1 99 ? -15.219 -6.789 -9.969 1 97.5 99 GLU B CA 1
ATOM 2286 C C . GLU B 1 99 ? -15.391 -7.695 -8.75 1 97.5 99 GLU B C 1
ATOM 2288 O O . GLU B 1 99 ? -15.125 -8.898 -8.828 1 97.5 99 GLU B O 1
ATOM 2293 N N . TRP B 1 100 ? -15.836 -7.141 -7.656 1 97.75 100 TRP B N 1
ATOM 2294 C CA . TRP B 1 100 ? -15.984 -7.965 -6.461 1 97.75 100 TRP B CA 1
ATOM 2295 C C . TRP B 1 100 ? -17.219 -8.859 -6.562 1 97.75 100 TRP B C 1
ATOM 2297 O O . TRP B 1 100 ? -17.234 -9.969 -6.027 1 97.75 100 TRP B O 1
ATOM 2307 N N . ASN B 1 101 ? -18.234 -8.383 -7.227 1 97.81 101 ASN B N 1
ATOM 2308 C CA . ASN B 1 101 ? -19.375 -9.273 -7.48 1 97.81 101 ASN B CA 1
ATOM 2309 C C . ASN B 1 101 ? -18.953 -10.484 -8.305 1 97.81 101 ASN B C 1
ATOM 2311 O O . ASN B 1 101 ? -19.406 -11.602 -8.047 1 97.81 101 ASN B O 1
ATOM 2315 N N . LYS B 1 102 ? -18.141 -10.273 -9.312 1 94.25 102 LYS B N 1
ATOM 2316 C CA . LYS B 1 102 ? -17.609 -11.398 -10.078 1 94.25 102 LYS B CA 1
ATOM 2317 C C . LYS B 1 102 ? -16.812 -12.336 -9.172 1 94.25 102 LYS B C 1
ATOM 2319 O O . LYS B 1 102 ? -16.969 -13.555 -9.242 1 94.25 102 LYS B O 1
ATOM 2324 N N . ALA B 1 103 ? -15.938 -11.797 -8.336 1 93.44 103 ALA B N 1
ATOM 2325 C CA . ALA B 1 103 ? -15.102 -12.602 -7.441 1 93.44 103 ALA B CA 1
ATOM 2326 C C . ALA B 1 103 ? -15.961 -13.414 -6.477 1 93.44 103 ALA B C 1
ATOM 2328 O O . ALA B 1 103 ? -15.727 -14.609 -6.281 1 93.44 103 ALA B O 1
ATOM 2329 N N . ILE B 1 104 ? -16.922 -12.812 -5.891 1 94.38 104 ILE B N 1
ATOM 2330 C CA . ILE B 1 104 ? -17.734 -13.445 -4.863 1 94.38 104 ILE B CA 1
ATOM 2331 C C . ILE B 1 104 ? -18.625 -14.523 -5.492 1 94.38 104 ILE B C 1
ATOM 2333 O O . ILE B 1 104 ? -19.016 -15.477 -4.824 1 94.38 104 ILE B O 1
ATOM 2337 N N . SER B 1 105 ? -18.953 -14.352 -6.777 1 93.75 105 SER B N 1
ATOM 2338 C CA . SER B 1 105 ? -19.75 -15.367 -7.469 1 93.75 105 SER B CA 1
ATOM 2339 C C . SER B 1 105 ? -18.969 -16.672 -7.598 1 93.75 105 SER B C 1
ATOM 2341 O O . SER B 1 105 ? -19.562 -17.734 -7.805 1 93.75 105 SER B O 1
ATOM 2343 N N . GLN B 1 106 ? -17.688 -16.578 -7.406 1 91.75 106 GLN B N 1
ATOM 2344 C CA . GLN B 1 106 ? -16.844 -17.766 -7.555 1 91.75 106 GLN B CA 1
ATOM 2345 C C . GLN B 1 106 ? -16.641 -18.469 -6.219 1 91.75 106 GLN B C 1
ATOM 2347 O O . GLN B 1 106 ? -16.125 -19.578 -6.172 1 91.75 106 GLN B O 1
ATOM 2352 N N . GLY B 1 107 ? -17.047 -17.797 -5.109 1 94.38 107 GLY B N 1
ATOM 2353 C CA . GLY B 1 107 ? -16.875 -18.391 -3.791 1 94.38 107 GLY B CA 1
ATOM 2354 C C . GLY B 1 107 ? -17.062 -17.406 -2.66 1 94.38 107 GLY B C 1
ATOM 2355 O O . GLY B 1 107 ? -17.312 -16.219 -2.9 1 94.38 107 GLY B O 1
ATOM 2356 N N . GLU B 1 108 ? -16.984 -17.969 -1.462 1 96.25 108 GLU B N 1
ATOM 2357 C CA . GLU B 1 108 ? -17.062 -17.156 -0.249 1 96.25 108 GLU B CA 1
ATOM 2358 C C . GLU B 1 108 ? -15.688 -16.656 0.177 1 96.25 108 GLU B C 1
ATOM 2360 O O . GLU B 1 108 ? -14.758 -17.453 0.315 1 96.25 108 GLU B O 1
ATOM 2365 N N . TRP B 1 109 ? -15.641 -15.43 0.39 1 96.81 109 TRP B N 1
ATOM 2366 C CA . TRP B 1 109 ? -14.383 -14.797 0.767 1 96.81 109 TRP B CA 1
ATOM 2367 C C . TRP B 1 109 ? -14.383 -14.43 2.246 1 96.81 109 TRP B C 1
ATOM 2369 O O . TRP B 1 109 ? -15.117 -13.531 2.672 1 96.81 109 TRP B O 1
ATOM 2379 N N . ASN B 1 110 ? -13.516 -15.086 2.975 1 98.25 110 ASN B N 1
ATOM 2380 C CA . ASN B 1 110 ? -13.406 -14.875 4.414 1 98.25 110 ASN B CA 1
ATOM 2381 C C . ASN B 1 110 ? -12.094 -14.172 4.777 1 98.25 110 ASN B C 1
ATOM 2383 O O . ASN B 1 110 ? -11.031 -14.789 4.758 1 98.25 110 ASN B O 1
ATOM 2387 N N . PHE B 1 111 ? -12.266 -12.922 5.188 1 98.56 111 PHE B N 1
ATOM 2388 C CA . PHE B 1 111 ? -11.109 -12.133 5.602 1 98.56 111 PHE B CA 1
ATOM 2389 C C . PHE B 1 111 ? -11.039 -12.039 7.121 1 98.56 111 PHE B C 1
ATOM 2391 O O . PHE B 1 111 ? -12.062 -12.078 7.805 1 98.56 111 PHE B O 1
ATOM 2398 N N . ASP B 1 112 ? -9.859 -11.969 7.641 1 98.75 112 ASP B N 1
ATOM 2399 C CA . ASP B 1 112 ? -9.523 -11.5 8.977 1 98.75 112 ASP B CA 1
ATOM 2400 C C . ASP B 1 112 ? -8.508 -10.359 8.922 1 98.75 112 ASP B C 1
ATOM 2402 O O . ASP B 1 112 ? -7.332 -10.586 8.625 1 98.75 112 ASP B O 1
ATOM 2406 N N . PHE B 1 113 ? -8.984 -9.133 9.148 1 98.81 113 PHE B N 1
ATOM 2407 C CA . PHE B 1 113 ? -8.125 -7.953 9.102 1 98.81 113 PHE B CA 1
ATOM 2408 C C . PHE B 1 113 ? -7.645 -7.582 10.5 1 98.81 113 PHE B C 1
ATOM 2410 O O . PHE B 1 113 ? -8.414 -7.648 11.461 1 98.81 113 PHE B O 1
ATOM 2417 N N . ARG B 1 114 ? -6.3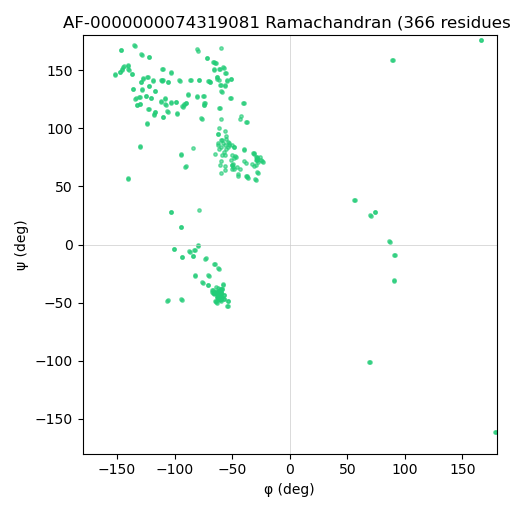98 -7.156 10.562 1 98.69 114 ARG B N 1
ATOM 2418 C CA . ARG B 1 114 ? -5.809 -6.691 11.812 1 98.69 114 ARG B CA 1
ATOM 2419 C C . ARG B 1 114 ? -5.051 -5.387 11.609 1 98.69 114 ARG B C 1
ATOM 2421 O O . ARG B 1 114 ? -4.168 -5.301 10.758 1 98.69 114 ARG B O 1
ATOM 2428 N N . VAL B 1 115 ? -5.418 -4.406 12.406 1 98.56 115 VAL B N 1
ATOM 2429 C CA . VAL B 1 115 ? -4.676 -3.148 12.383 1 98.56 115 VAL B CA 1
ATOM 2430 C C . VAL B 1 115 ? -3.332 -3.33 13.086 1 98.56 115 VAL B C 1
ATOM 2432 O O . VAL B 1 115 ? -3.285 -3.668 14.273 1 98.56 115 VAL B O 1
ATOM 2435 N N . GLU B 1 116 ? -2.248 -3.117 12.391 1 98.25 116 GLU B N 1
ATOM 2436 C CA . GLU B 1 116 ? -0.918 -3.244 12.984 1 98.25 116 GLU B CA 1
ATOM 2437 C C . GLU B 1 116 ? -0.408 -1.897 13.492 1 98.25 116 GLU B C 1
ATOM 2439 O O . GLU B 1 116 ? 0.141 -1.81 14.586 1 98.25 116 GLU B O 1
ATOM 2444 N N . GLU B 1 117 ? -0.492 -0.856 12.734 1 98.19 117 GLU B N 1
ATOM 2445 C CA . GLU B 1 117 ? -0.083 0.509 13.055 1 98.19 117 GLU B CA 1
ATOM 2446 C C . GLU B 1 117 ? -0.917 1.528 12.281 1 98.19 117 GLU B C 1
ATOM 2448 O O . GLU B 1 117 ? -1.365 1.255 11.164 1 98.19 117 GLU B O 1
ATOM 2453 N N . VAL B 1 118 ? -1.159 2.676 12.914 1 98.62 118 VAL B N 1
ATOM 2454 C CA . VAL B 1 118 ? -1.851 3.779 12.258 1 98.62 118 VAL B CA 1
ATOM 2455 C C . VAL B 1 118 ? -1.036 5.062 12.406 1 98.62 118 VAL B C 1
ATOM 2457 O O . VAL B 1 118 ? -0.529 5.359 13.492 1 98.62 118 VAL B O 1
ATOM 2460 N N . LYS B 1 119 ? -0.873 5.766 11.312 1 98.12 119 LYS B N 1
ATOM 2461 C CA . LYS B 1 119 ? -0.269 7.094 11.336 1 98.12 119 LYS B CA 1
ATOM 2462 C C . LYS B 1 119 ? -1.299 8.172 11 1 98.12 119 LYS B C 1
ATOM 2464 O O . LYS B 1 119 ? -2.148 7.977 10.133 1 98.12 119 LYS B O 1
ATOM 2469 N N . TYR B 1 120 ? -1.182 9.32 11.703 1 97.56 120 TYR B N 1
ATOM 2470 C CA . TYR B 1 120 ? -2.242 10.32 11.727 1 97.56 120 TYR B CA 1
ATOM 2471 C C . TYR B 1 120 ? -1.772 11.633 11.109 1 97.56 120 TYR B C 1
ATOM 2473 O O . TYR B 1 120 ? -0.721 12.164 11.484 1 97.56 120 TYR B O 1
ATOM 2481 N N . TYR B 1 121 ? -2.648 12.133 10.203 1 95.31 121 TYR B N 1
ATOM 2482 C CA . TYR B 1 121 ? -2.287 13.352 9.484 1 95.31 121 TYR B CA 1
ATOM 2483 C C . TYR B 1 121 ? -3.494 14.266 9.32 1 95.31 121 TYR B C 1
ATOM 2485 O O . TYR B 1 121 ? -3.805 14.711 8.211 1 95.31 121 TYR B O 1
ATOM 2493 N N . GLY B 1 122 ? -4.129 14.641 10.43 1 90.75 122 GLY B N 1
ATOM 2494 C CA . GLY B 1 122 ? -5.301 15.5 10.391 1 90.75 122 GLY B CA 1
ATOM 2495 C C . GLY B 1 122 ? -6.523 14.828 9.805 1 90.75 122 GLY B C 1
ATOM 2496 O O . GLY B 1 122 ? -7.117 13.945 10.43 1 90.75 122 GLY B O 1
ATOM 2497 N N . ASN B 1 123 ? -6.801 15.117 8.578 1 93.69 123 ASN B N 1
ATOM 2498 C CA . ASN B 1 123 ? -7.98 14.562 7.926 1 93.69 123 ASN B CA 1
ATOM 2499 C C . ASN B 1 123 ? -7.645 13.297 7.141 1 93.69 123 ASN B C 1
ATOM 2501 O O . ASN B 1 123 ? -8.43 12.852 6.305 1 93.69 123 ASN B O 1
ATOM 2505 N N . ALA B 1 124 ? -6.508 12.773 7.43 1 97.31 124 ALA B N 1
ATOM 2506 C CA . ALA B 1 124 ? -6.094 11.516 6.812 1 97.31 124 ALA B CA 1
ATOM 2507 C C . ALA B 1 124 ? -5.383 10.617 7.824 1 97.31 124 ALA B C 1
ATOM 2509 O O . ALA B 1 124 ? -4.785 11.102 8.781 1 97.31 124 ALA B O 1
ATOM 2510 N N . VAL B 1 125 ? -5.52 9.359 7.582 1 98.19 125 VAL B N 1
ATOM 2511 C CA . VAL B 1 125 ? -4.711 8.367 8.289 1 98.19 125 VAL B CA 1
ATOM 2512 C C . VAL B 1 125 ? -4.219 7.305 7.312 1 98.19 125 VAL B C 1
ATOM 2514 O O . VAL B 1 125 ? -4.879 7.02 6.312 1 98.19 125 VAL B O 1
ATOM 2517 N N . VAL B 1 126 ? -3.061 6.812 7.578 1 98.88 126 VAL B N 1
ATOM 2518 C CA . VAL B 1 126 ? -2.555 5.648 6.855 1 98.88 126 VAL B CA 1
ATOM 2519 C C . VAL B 1 126 ? -2.477 4.449 7.801 1 98.88 126 VAL B C 1
ATOM 2521 O O . VAL B 1 126 ? -1.904 4.543 8.891 1 98.88 126 VAL B O 1
ATOM 2524 N N . GLU B 1 127 ? -3.131 3.408 7.418 1 98.94 127 GLU B N 1
ATOM 2525 C CA . GLU B 1 127 ? -3.17 2.148 8.156 1 98.94 127 GLU B CA 1
ATOM 2526 C C . GLU B 1 127 ? -2.191 1.136 7.57 1 98.94 127 GLU B C 1
ATOM 2528 O O . GLU B 1 127 ? -2.199 0.885 6.363 1 98.94 127 GLU B O 1
ATOM 2533 N N . LEU B 1 128 ? -1.3 0.668 8.359 1 98.88 128 LEU B N 1
ATOM 2534 C CA . LEU B 1 128 ? -0.622 -0.6 8.109 1 98.88 128 LEU B CA 1
ATOM 2535 C C . LEU B 1 128 ? -1.338 -1.745 8.82 1 98.88 128 LEU B C 1
ATOM 2537 O O . LEU B 1 128 ? -1.509 -1.717 10.039 1 98.88 128 LEU B O 1
ATOM 2541 N N . GLY B 1 129 ? -1.803 -2.703 8.023 1 98.81 129 GLY B N 1
ATOM 2542 C CA 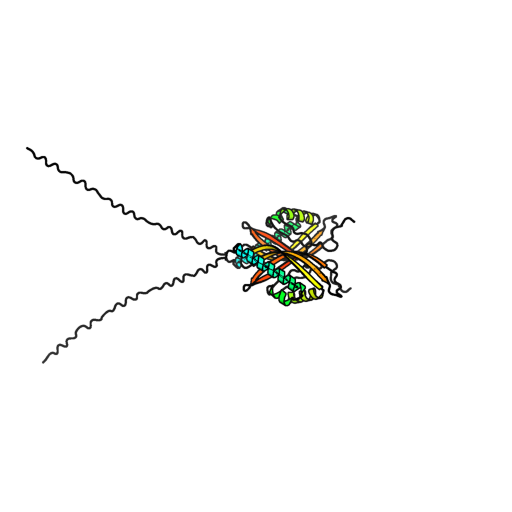. GLY B 1 129 ? -2.51 -3.842 8.594 1 98.81 129 GLY B CA 1
ATOM 2543 C C . GLY B 1 129 ? -2.066 -5.172 8.008 1 98.81 129 GLY B C 1
ATOM 2544 O O . GLY B 1 129 ? -1.276 -5.207 7.062 1 98.81 129 GLY B O 1
ATOM 2545 N N . SER B 1 130 ? -2.562 -6.246 8.633 1 98.75 130 SER B N 1
ATOM 2546 C CA . SER B 1 130 ? -2.365 -7.605 8.133 1 98.75 130 SER B CA 1
ATOM 2547 C C . SER B 1 130 ? -3.699 -8.305 7.891 1 98.75 130 SER B C 1
ATOM 2549 O O . SER B 1 130 ? -4.738 -7.855 8.375 1 98.75 130 SER B O 1
ATOM 2551 N N . TYR B 1 131 ? -3.607 -9.367 7.09 1 98.56 131 TYR B N 1
ATOM 2552 C CA . TYR B 1 131 ? -4.836 -10.094 6.809 1 98.56 131 TYR B CA 1
ATOM 2553 C C . TYR B 1 131 ? -4.559 -11.586 6.66 1 98.56 131 TYR B C 1
ATOM 2555 O O . TYR B 1 131 ? -3.451 -11.984 6.297 1 98.56 131 TYR B O 1
ATOM 2563 N N . ASP B 1 132 ? -5.535 -12.391 6.996 1 98.31 132 ASP B N 1
ATOM 2564 C CA . ASP B 1 132 ? -5.73 -13.758 6.523 1 98.31 132 ASP B CA 1
ATOM 2565 C C . ASP B 1 132 ? -6.945 -13.852 5.605 1 98.31 132 ASP B C 1
ATOM 2567 O O . ASP B 1 132 ? -7.961 -13.188 5.836 1 98.31 132 ASP B O 1
ATOM 2571 N N . LEU B 1 133 ? -6.785 -14.656 4.578 1 97.44 133 LEU B N 1
ATOM 2572 C CA . LEU B 1 133 ? -7.863 -14.875 3.621 1 97.44 133 LEU B CA 1
ATOM 2573 C C . LEU B 1 133 ? -8.086 -16.359 3.377 1 97.44 133 LEU B C 1
ATOM 2575 O O . LEU B 1 133 ? -7.125 -17.109 3.158 1 97.44 133 LEU B O 1
ATOM 2579 N N . GLU B 1 134 ? -9.289 -16.797 3.523 1 97.06 134 GLU B N 1
ATOM 2580 C CA . GLU B 1 134 ? -9.75 -18.109 3.072 1 97.06 134 GLU B CA 1
ATOM 2581 C C . GLU B 1 134 ? -10.891 -17.984 2.066 1 97.06 134 GLU B C 1
ATOM 2583 O O . GLU B 1 134 ? -11.883 -17.297 2.328 1 97.06 134 GLU B O 1
ATOM 2588 N N . ILE B 1 135 ? -10.734 -18.594 0.915 1 94.75 135 ILE B N 1
ATOM 2589 C CA . ILE B 1 135 ? -11.781 -18.641 -0.094 1 94.75 135 ILE B CA 1
ATOM 2590 C C . ILE B 1 135 ? -12.375 -20.047 -0.171 1 94.75 135 ILE B C 1
ATOM 2592 O O . ILE B 1 135 ? -11.648 -21.016 -0.395 1 94.75 135 ILE B O 1
ATOM 2596 N N . LEU B 1 136 ? -13.609 -20.125 0.066 1 94.56 136 LEU B N 1
ATOM 2597 C CA . LEU B 1 136 ? -14.367 -21.359 -0.119 1 94.56 136 LEU B CA 1
ATOM 259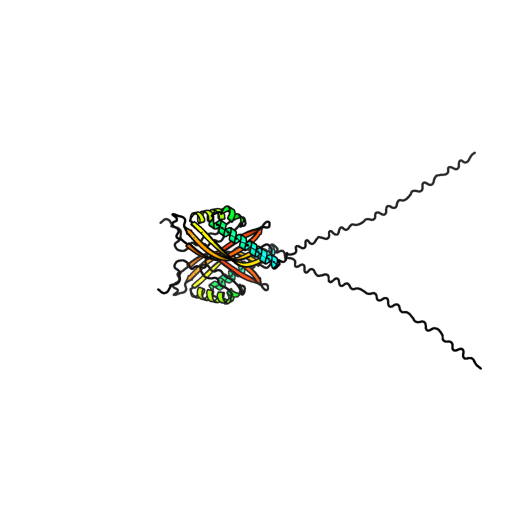8 C C . LEU B 1 136 ? -15.094 -21.359 -1.458 1 94.56 136 LEU B C 1
ATOM 2600 O O . LEU B 1 136 ? -16.031 -20.594 -1.656 1 94.56 136 LEU B O 1
ATOM 2604 N N . PRO B 1 137 ? -14.688 -22.219 -2.332 1 91.81 137 PRO B N 1
ATOM 2605 C CA . PRO B 1 137 ? -15.289 -22.188 -3.668 1 91.81 137 PRO B CA 1
ATOM 2606 C C . PRO B 1 137 ? -16.781 -22.484 -3.648 1 91.81 137 PRO B C 1
ATOM 2608 O O . PRO B 1 137 ? -17.25 -23.297 -2.84 1 91.81 137 PRO B O 1
ATOM 2611 N N . ALA B 1 138 ? -17.391 -21.719 -4.543 1 87.75 138 ALA B N 1
ATOM 2612 C CA . ALA B 1 138 ? -18.797 -22.031 -4.754 1 87.75 138 ALA B CA 1
ATOM 2613 C C . ALA B 1 138 ? -18.953 -23.422 -5.379 1 87.75 138 ALA B C 1
ATOM 2615 O O . ALA B 1 138 ? -18.031 -23.938 -6.012 1 87.75 138 ALA B O 1
ATOM 2616 N N . GLY B 1 139 ? -20.062 -23.984 -5.039 1 81.88 139 GLY B N 1
ATOM 2617 C CA . GLY B 1 139 ? -20.359 -25.234 -5.723 1 81.88 139 GLY B CA 1
ATOM 2618 C C . GLY B 1 139 ? -20.266 -25.125 -7.234 1 81.88 139 GLY B C 1
ATOM 2619 O O . GLY B 1 139 ? -20.766 -24.172 -7.828 1 81.88 139 GLY B O 1
ATOM 2620 N N . GLY B 1 140 ? -19.453 -26.016 -7.879 1 81.44 140 GLY B N 1
ATOM 2621 C CA . GLY B 1 140 ? -19.312 -26.016 -9.328 1 81.44 140 GLY B CA 1
ATOM 2622 C C . GLY B 1 140 ? -18.172 -25.125 -9.812 1 81.44 140 GLY B C 1
ATOM 2623 O O . GLY B 1 140 ? -17.875 -25.094 -11.008 1 81.44 140 GLY B O 1
ATOM 2624 N N . SER B 1 141 ? -17.672 -24.406 -8.883 1 77.81 141 SER B N 1
ATOM 2625 C CA . SER B 1 141 ? -16.531 -23.578 -9.266 1 77.81 141 SER B CA 1
ATOM 2626 C C . SER B 1 141 ? -15.297 -24.438 -9.555 1 77.81 141 SER B C 1
ATOM 2628 O O . SER B 1 141 ? -15.078 -25.453 -8.906 1 77.81 141 SER B O 1
ATOM 2630 N N . GLU B 1 142 ? -14.57 -24.031 -10.617 1 76.06 142 GLU B N 1
ATOM 2631 C CA . GLU B 1 142 ? -13.328 -24.719 -10.961 1 76.06 142 GLU B CA 1
ATOM 2632 C C . GLU B 1 142 ? -12.164 -24.203 -10.117 1 76.06 142 GLU B C 1
ATOM 2634 O O . GLU B 1 142 ? -11.078 -24.781 -10.133 1 76.06 142 GLU B O 1
ATOM 2639 N N . MET B 1 143 ? -12.477 -23.219 -9.367 1 76.81 143 MET B N 1
ATOM 2640 C CA . MET B 1 143 ? -11.414 -22.688 -8.523 1 76.81 143 MET B CA 1
ATOM 2641 C C . MET B 1 143 ? -11.227 -23.547 -7.273 1 76.81 143 MET B C 1
ATOM 2643 O O . MET B 1 143 ? -12.203 -23.875 -6.59 1 76.81 143 MET B O 1
ATOM 2647 N N . PRO B 1 144 ? -10.016 -23.969 -7.016 1 81.69 144 PRO B N 1
ATOM 2648 C CA . PRO B 1 144 ? -9.789 -24.672 -5.75 1 81.69 144 PRO B CA 1
ATOM 2649 C C . PRO B 1 144 ? -9.836 -23.75 -4.539 1 81.69 144 PRO B C 1
ATOM 2651 O O . PRO B 1 144 ? -9.773 -22.516 -4.695 1 81.69 144 PRO B O 1
ATOM 2654 N N . PRO B 1 145 ? -10.047 -24.422 -3.348 1 86.81 145 PRO B N 1
ATOM 2655 C CA . PRO B 1 145 ? -9.875 -23.594 -2.158 1 86.81 145 PRO B CA 1
ATOM 2656 C C . PRO B 1 145 ? -8.516 -22.891 -2.117 1 86.81 145 PRO B C 1
ATOM 2658 O O . PRO B 1 145 ? -7.516 -23.469 -2.568 1 86.81 145 PRO B O 1
ATOM 2661 N N . PHE B 1 146 ? -8.688 -21.719 -1.649 1 88.25 146 PHE B N 1
ATOM 2662 C CA . PHE B 1 146 ? -7.473 -20.906 -1.667 1 88.25 146 PHE B CA 1
ATOM 2663 C C . PHE B 1 146 ? -7.305 -20.156 -0.353 1 88.25 146 PHE B C 1
ATOM 2665 O O . PHE B 1 146 ? -8.281 -19.656 0.216 1 88.25 146 PHE B O 1
ATOM 2672 N N . LYS B 1 147 ? -6.07 -20.203 0.178 1 93.75 147 LYS B N 1
ATOM 2673 C CA . LYS B 1 147 ? -5.707 -19.406 1.351 1 93.75 147 LYS B CA 1
ATOM 2674 C C . LYS B 1 147 ? -4.586 -18.422 1.025 1 93.75 147 LYS B C 1
ATOM 2676 O O . LYS B 1 147 ? -3.689 -18.734 0.238 1 93.75 147 LYS B O 1
ATOM 2681 N N . ASP B 1 148 ? -4.746 -17.266 1.609 1 93.44 148 ASP B N 1
ATOM 2682 C CA . ASP B 1 148 ? -3.713 -16.234 1.47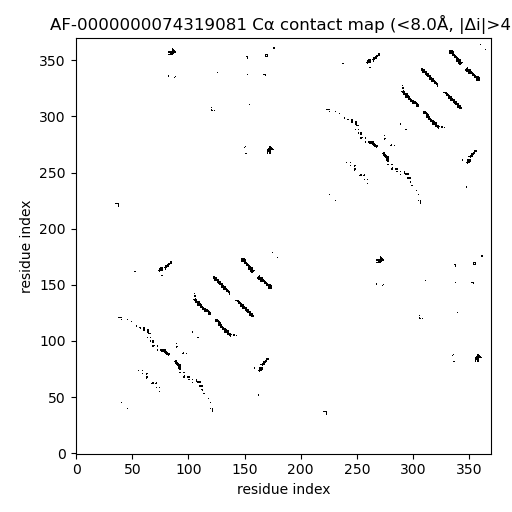9 1 93.44 148 ASP B CA 1
ATOM 2683 C C . ASP B 1 148 ? -3.521 -15.484 2.791 1 93.44 148 ASP B C 1
ATOM 2685 O O . ASP B 1 148 ? -4.387 -15.516 3.666 1 93.44 148 ASP B O 1
ATOM 2689 N N . GLU B 1 149 ? -2.402 -14.977 2.965 1 96.88 149 GLU B N 1
ATOM 2690 C CA . GLU B 1 149 ? -2.092 -14.055 4.055 1 96.88 149 GLU B CA 1
ATOM 2691 C C . GLU B 1 149 ? -1.104 -12.977 3.605 1 96.88 149 GLU B C 1
ATOM 2693 O O . GLU B 1 149 ? -0.322 -13.195 2.678 1 96.88 149 GLU B O 1
ATOM 2698 N N . GLY B 1 150 ? -1.178 -11.891 4.242 1 97.44 150 GLY B N 1
ATOM 2699 C CA . GLY B 1 150 ? -0.289 -10.797 3.873 1 97.44 150 GLY B CA 1
ATOM 2700 C C . GLY B 1 150 ? -0.506 -9.547 4.695 1 97.44 150 GLY B C 1
ATOM 2701 O O . GLY B 1 150 ? -0.978 -9.617 5.832 1 97.44 150 GLY B O 1
ATOM 2702 N N . TYR B 1 151 ? -0.029 -8.453 4.164 1 98.56 151 TYR B N 1
ATOM 2703 C CA . TYR B 1 151 ? -0.129 -7.133 4.777 1 98.56 151 TYR B CA 1
ATOM 2704 C C . TYR B 1 151 ? -0.693 -6.117 3.793 1 98.56 151 TYR B C 1
ATOM 2706 O O . TYR B 1 151 ? -0.822 -6.402 2.602 1 98.56 151 TYR B O 1
ATOM 2714 N N . TYR B 1 152 ? -1.139 -4.965 4.344 1 98.81 152 TYR B N 1
ATOM 2715 C CA . TYR B 1 152 ? -1.667 -3.928 3.467 1 98.81 152 TYR B CA 1
ATOM 2716 C C . TYR B 1 152 ? -1.38 -2.541 4.027 1 98.81 152 TYR B C 1
ATOM 2718 O O . TYR B 1 152 ? -1.208 -2.377 5.238 1 98.81 152 TYR B O 1
ATOM 2726 N N . VAL B 1 153 ? -1.206 -1.596 3.117 1 98.94 153 VAL B N 1
ATOM 2727 C CA . VAL B 1 153 ? -1.234 -0.169 3.42 1 98.94 153 VAL B CA 1
ATOM 2728 C C . VAL B 1 153 ? -2.506 0.456 2.85 1 98.94 153 VAL B C 1
ATOM 2730 O O . VAL B 1 153 ? -2.814 0.281 1.669 1 98.94 153 VAL B O 1
ATOM 2733 N N . VAL B 1 154 ? -3.279 1.136 3.693 1 98.94 154 VAL B N 1
ATOM 2734 C CA . VAL B 1 154 ? -4.539 1.755 3.299 1 98.94 154 VAL B CA 1
ATOM 2735 C C . VAL B 1 154 ? -4.52 3.238 3.66 1 98.94 154 VAL B C 1
ATOM 2737 O O . VAL B 1 154 ? -4.176 3.605 4.785 1 98.94 154 VAL B O 1
ATOM 2740 N N . LEU B 1 155 ? -4.816 4.059 2.688 1 98.94 155 LEU B N 1
ATOM 2741 C CA . LEU B 1 155 ? -5.027 5.484 2.926 1 98.94 155 LEU B CA 1
ATOM 2742 C C . LEU B 1 155 ? -6.496 5.777 3.197 1 98.94 155 LEU B C 1
ATOM 2744 O O . LEU B 1 155 ? -7.359 5.477 2.367 1 98.94 155 LEU B O 1
ATOM 2748 N N . TRP B 1 156 ? -6.777 6.344 4.383 1 98.94 156 TRP B N 1
ATOM 2749 C CA . TRP B 1 156 ? -8.094 6.836 4.754 1 98.94 156 TRP B CA 1
ATOM 2750 C C . TRP B 1 156 ? -8.141 8.359 4.723 1 98.94 156 TRP B C 1
ATOM 2752 O O . TRP B 1 156 ? -7.199 9.023 5.176 1 98.94 156 TRP B O 1
ATOM 2762 N N . GLU B 1 157 ? -9.234 8.875 4.234 1 98.56 157 GLU B N 1
ATOM 2763 C CA . GLU B 1 157 ? -9.516 10.297 4.371 1 98.56 157 GLU B CA 1
ATOM 2764 C C . GLU B 1 157 ? -10.898 10.531 4.977 1 98.56 157 GLU B C 1
ATOM 2766 O O . GLU B 1 157 ? -11.82 9.734 4.766 1 98.56 157 GLU B O 1
ATOM 2771 N N . LYS B 1 158 ? -10.93 11.547 5.777 1 97.56 158 LYS B N 1
ATOM 2772 C CA . LYS B 1 158 ? -12.227 11.992 6.273 1 97.56 158 LYS B CA 1
ATOM 2773 C C . LYS B 1 158 ? -12.977 12.789 5.207 1 97.56 158 LYS B C 1
ATOM 2775 O O . LYS B 1 158 ? -12.57 13.898 4.852 1 97.56 158 LYS B O 1
ATOM 2780 N N . ILE B 1 159 ? -14.008 12.25 4.652 1 98 159 ILE B N 1
ATOM 2781 C CA . ILE B 1 159 ? -14.828 12.852 3.609 1 98 159 ILE B CA 1
ATOM 2782 C C . ILE B 1 159 ? -16.25 13.055 4.125 1 98 159 ILE B C 1
ATOM 2784 O O . ILE B 1 159 ? -16.938 12.086 4.453 1 98 159 ILE B O 1
ATOM 2788 N N . ASP B 1 160 ? -16.641 14.297 4.25 1 96.69 160 ASP B N 1
ATOM 2789 C CA . ASP B 1 160 ? -17.953 14.656 4.766 1 96.69 160 ASP B CA 1
ATOM 2790 C C . ASP B 1 160 ? -18.188 14.047 6.148 1 96.69 160 ASP B C 1
ATOM 2792 O O . ASP B 1 160 ? -19.234 13.438 6.395 1 96.69 160 ASP B O 1
ATOM 2796 N N . GLY B 1 161 ? -17.219 14.039 6.887 1 96 161 GLY B N 1
ATOM 2797 C CA . GLY B 1 161 ? -17.297 13.648 8.289 1 96 161 GLY B CA 1
ATOM 2798 C C . GLY B 1 161 ? -17.156 12.156 8.5 1 96 161 GLY B C 1
ATOM 2799 O O . GLY B 1 161 ? -17.219 11.68 9.641 1 96 161 GLY B O 1
ATOM 2800 N N . ASP B 1 162 ? -16.922 11.445 7.43 1 98 162 ASP B N 1
ATOM 2801 C CA . ASP B 1 162 ? -16.797 9.992 7.52 1 98 162 ASP B CA 1
ATOM 2802 C C . ASP B 1 162 ? -15.453 9.508 6.984 1 98 162 ASP B C 1
ATOM 2804 O O . ASP B 1 162 ? -14.961 10.016 5.973 1 98 162 ASP B O 1
ATOM 2808 N N . TRP B 1 163 ? -14.836 8.594 7.684 1 98.62 163 TRP B N 1
ATOM 2809 C CA . TRP B 1 163 ? -13.578 8.008 7.219 1 98.62 163 TRP B CA 1
ATOM 2810 C C . TRP B 1 163 ? -13.828 7.039 6.066 1 98.62 163 TRP B C 1
ATOM 2812 O O . TRP B 1 163 ? -14.602 6.082 6.207 1 98.62 163 TRP B O 1
ATOM 2822 N N . LYS B 1 164 ? -13.172 7.324 4.898 1 98.88 164 LYS B N 1
ATOM 2823 C CA . LYS B 1 164 ? -13.297 6.504 3.697 1 98.88 164 LYS B CA 1
ATOM 2824 C C . LYS B 1 164 ? -11.93 6.02 3.219 1 98.88 164 LYS B C 1
ATOM 2826 O O . LYS B 1 164 ? -10.945 6.746 3.314 1 98.88 164 LYS B O 1
ATOM 2831 N N . ILE B 1 165 ? -11.945 4.828 2.717 1 98.94 165 ILE B N 1
ATOM 2832 C CA . ILE B 1 165 ? -10.742 4.309 2.066 1 98.94 165 ILE B CA 1
ATOM 2833 C C . ILE B 1 165 ? -10.578 4.961 0.696 1 98.94 165 ILE B C 1
ATOM 2835 O O . ILE B 1 165 ? -11.5 4.953 -0.122 1 98.94 165 ILE B O 1
ATOM 2839 N N . VAL B 1 166 ? -9.391 5.5 0.478 1 98.88 166 VAL B N 1
ATOM 2840 C CA . VAL B 1 166 ? -9.078 6.18 -0.774 1 98.88 166 VAL B CA 1
ATOM 2841 C C . VAL B 1 166 ? -8.164 5.305 -1.627 1 98.88 166 VAL B C 1
ATOM 2843 O O . VAL B 1 166 ? -8.359 5.188 -2.84 1 98.88 166 VAL B O 1
ATOM 2846 N N . TRP B 1 167 ? -7.172 4.812 -1.033 1 98.94 167 TRP B N 1
ATOM 2847 C CA . TRP B 1 167 ? -6.285 3.848 -1.673 1 98.94 167 TRP B CA 1
ATOM 2848 C C . TRP B 1 167 ? -6.086 2.623 -0.786 1 98.94 167 TRP B C 1
ATOM 2850 O O . TRP B 1 167 ? -5.996 2.742 0.438 1 98.94 167 TRP B O 1
ATOM 2860 N N . ASP B 1 168 ? -6.074 1.507 -1.385 1 98.88 168 ASP B N 1
ATOM 2861 C CA . ASP B 1 168 ? -5.93 0.205 -0.741 1 98.88 168 ASP B CA 1
ATOM 2862 C C . ASP B 1 168 ? -4.891 -0.65 -1.461 1 98.88 168 ASP B C 1
ATOM 2864 O O . ASP B 1 168 ? -5.051 -0.974 -2.641 1 98.88 168 ASP B O 1
ATOM 2868 N N . ALA B 1 169 ? -3.828 -1.049 -0.755 1 98.81 169 ALA B N 1
ATOM 2869 C CA . ALA B 1 169 ? -2.732 -1.806 -1.354 1 98.81 169 ALA B CA 1
ATOM 2870 C C . ALA B 1 169 ? -2.404 -3.045 -0.527 1 98.81 169 ALA B C 1
ATOM 2872 O O . ALA B 1 169 ? -1.51 -3.014 0.321 1 98.81 169 ALA B O 1
ATOM 2873 N N . PRO B 1 170 ? -3.119 -4.129 -0.738 1 98.5 170 PRO B N 1
ATOM 2874 C CA . PRO B 1 170 ? -2.76 -5.406 -0.113 1 98.5 170 PRO B CA 1
ATOM 2875 C C . PRO B 1 170 ? -1.606 -6.109 -0.825 1 98.5 170 PRO B C 1
ATOM 2877 O O . PRO B 1 170 ? -1.532 -6.086 -2.057 1 98.5 170 PRO B O 1
ATOM 2880 N N . VAL B 1 171 ? -0.747 -6.715 -0.055 1 97.06 171 VAL B N 1
ATOM 2881 C CA . VAL B 1 171 ? 0.416 -7.43 -0.567 1 97.06 171 VAL B CA 1
ATOM 2882 C C . VAL B 1 171 ? 0.478 -8.828 0.053 1 97.06 171 VAL B C 1
ATOM 2884 O O . VAL B 1 171 ? 0.559 -8.961 1.275 1 97.06 171 VAL B O 1
ATOM 2887 N N . SER B 1 172 ? 0.451 -9.805 -0.799 1 94.5 172 SER B N 1
ATOM 2888 C CA . SER B 1 172 ? 0.535 -11.18 -0.321 1 94.5 172 SER B CA 1
ATOM 2889 C C . SER B 1 172 ? 1.93 -11.5 0.208 1 94.5 172 SER B C 1
ATOM 2891 O O . SER B 1 172 ? 2.932 -11.102 -0.391 1 94.5 172 SER B O 1
ATOM 2893 N N . SER B 1 173 ? 1.965 -12.25 1.291 1 94.06 173 SER B N 1
ATOM 2894 C CA . SER B 1 173 ? 3.232 -12.656 1.89 1 94.06 173 SER B CA 1
ATOM 2895 C C . SER B 1 173 ? 3.588 -14.086 1.516 1 94.06 173 SER B C 1
ATOM 2897 O O . SER B 1 173 ? 4.672 -14.57 1.853 1 94.06 173 SER B O 1
ATOM 2899 N N . LEU B 1 174 ? 2.76 -14.773 0.819 1 90.12 174 LEU B N 1
ATOM 2900 C CA . LEU B 1 174 ? 3.016 -16.156 0.461 1 90.12 174 LEU B CA 1
ATOM 2901 C C . LEU B 1 174 ? 3.84 -16.25 -0.818 1 90.12 174 LEU B C 1
ATOM 2903 O O . LEU B 1 174 ? 3.613 -15.492 -1.763 1 90.12 174 LEU B O 1
ATOM 2907 N N . PRO B 1 175 ? 4.715 -17.172 -0.831 1 86.06 175 PRO B N 1
ATOM 2908 C CA . PRO B 1 175 ? 5.5 -17.344 -2.057 1 86.06 175 PRO B CA 1
ATOM 2909 C C . PRO B 1 175 ? 4.633 -17.688 -3.266 1 86.06 175 PRO B C 1
ATOM 2911 O O . PRO B 1 175 ? 3.543 -18.25 -3.109 1 86.06 175 PRO B O 1
ATOM 2914 N N . LEU B 1 176 ? 5.125 -17.281 -4.43 1 80.69 176 LEU B N 1
ATOM 2915 C CA . LEU B 1 176 ? 4.441 -17.688 -5.648 1 80.69 176 LEU B CA 1
ATOM 2916 C C . LEU B 1 176 ? 4.32 -19.203 -5.719 1 80.69 176 LEU B C 1
ATOM 2918 O O . LEU B 1 176 ? 5.227 -19.922 -5.285 1 80.69 176 LEU B O 1
ATOM 2922 N N . PRO B 1 177 ? 3.238 -19.547 -6.32 1 73.31 177 PRO B N 1
ATOM 2923 C CA . PRO B 1 177 ? 3.133 -21 -6.477 1 73.31 177 PRO B CA 1
ATOM 2924 C C . PRO B 1 177 ? 4.328 -21.594 -7.215 1 73.31 177 PRO B C 1
ATOM 2926 O O . PRO B 1 177 ? 4.824 -21.016 -8.18 1 73.31 177 PRO B O 1
ATOM 2929 N N . GLY B 1 178 ? 4.801 -22.641 -6.773 1 65.62 178 GLY B N 1
ATOM 2930 C CA . GLY B 1 178 ? 5.93 -23.312 -7.387 1 65.62 178 GLY B CA 1
ATOM 2931 C C . GLY B 1 178 ? 7.27 -22.859 -6.836 1 65.62 178 GLY B C 1
ATOM 2932 O O . GLY B 1 178 ? 8.297 -23.5 -7.086 1 65.62 178 GLY B O 1
ATOM 2933 N N . GLN B 1 179 ? 7.352 -21.688 -6.445 1 60.62 179 GLN B N 1
ATOM 2934 C CA . GLN B 1 179 ? 8.578 -21.203 -5.836 1 60.62 179 GLN B CA 1
ATOM 2935 C C . GLN B 1 179 ? 8.688 -21.641 -4.379 1 60.62 179 GLN B C 1
ATOM 2937 O O . GLN B 1 179 ? 9.68 -21.344 -3.705 1 60.62 179 GLN B O 1
ATOM 2942 N N . GLY B 1 180 ? 7.742 -22.328 -3.887 1 52.75 180 GLY B N 1
ATOM 2943 C CA . GLY B 1 180 ? 7.754 -22.734 -2.492 1 52.75 180 GLY B CA 1
ATOM 2944 C C . GLY B 1 180 ? 8.992 -23.531 -2.113 1 52.75 180 GLY B C 1
ATOM 2945 O O . GLY B 1 180 ? 9.711 -24.016 -2.984 1 52.75 180 GLY B O 1
ATOM 2946 N N . SER B 1 181 ? 9.359 -23.406 -0.776 1 46 181 SER B N 1
ATOM 2947 C CA . SER B 1 181 ? 10.477 -24.062 -0.095 1 46 181 SER B CA 1
ATOM 2948 C C . SER B 1 181 ? 10.594 -25.516 -0.508 1 46 181 SER B C 1
ATOM 2950 O O . SER B 1 181 ? 9.586 -26.219 -0.661 1 46 181 SER B O 1
ATOM 2952 N N . GLU B 1 182 ? 11.602 -25.938 -1.251 1 38 182 GLU B N 1
ATOM 2953 C CA . GLU B 1 182 ? 12.086 -27.312 -1.072 1 38 182 GLU B CA 1
ATOM 2954 C C . GLU B 1 182 ? 11.836 -27.797 0.352 1 38 182 GLU B C 1
ATOM 2956 O O . GLU B 1 182 ? 12.492 -27.344 1.292 1 38 182 GLU B O 1
ATOM 2961 N N . THR B 1 183 ? 10.734 -27.938 0.891 1 33.69 183 THR B N 1
ATOM 2962 C CA . THR B 1 183 ? 10.758 -28.859 2.02 1 33.69 183 THR B CA 1
ATOM 2963 C C . THR B 1 183 ? 11.648 -30.062 1.717 1 33.69 183 THR B C 1
ATOM 2965 O O . THR B 1 183 ? 11.586 -30.625 0.622 1 33.69 183 THR B O 1
ATOM 2968 N N . GLU B 1 184 ? 12.68 -30.328 2.504 1 32.06 184 GLU B N 1
ATOM 2969 C CA . GLU B 1 184 ? 13.367 -31.609 2.658 1 32.06 184 GLU B CA 1
ATOM 2970 C C . GLU B 1 184 ? 12.43 -32.781 2.393 1 32.06 184 GLU B C 1
ATOM 2972 O O . GLU B 1 184 ? 11.453 -32.969 3.119 1 32.06 184 GLU B O 1
ATOM 2977 N N . MET B 1 185 ? 12.047 -33.062 1.202 1 25.69 185 MET B N 1
ATOM 2978 C CA . MET B 1 185 ? 11.906 -34.531 1.119 1 25.69 185 MET B CA 1
ATOM 2979 C C . MET B 1 185 ? 13.211 -35.219 1.514 1 25.69 185 MET B C 1
ATOM 2981 O O . MET B 1 185 ? 14.289 -34.781 1.146 1 25.69 185 MET B O 1
#

Solvent-accessible surface area (backbone atoms only — not comparable to full-atom values): 20926 Å² total; per-residue (Å²): 136,82,78,78,77,78,79,73,82,83,81,79,78,80,76,77,77,76,78,76,75,74,76,74,74,70,71,68,69,67,68,67,66,70,68,65,58,62,68,75,79,45,71,67,52,49,54,50,50,52,51,51,52,50,52,51,49,54,51,42,32,53,27,51,46,70,61,39,42,72,67,46,39,70,48,36,34,69,76,18,39,36,35,48,69,33,32,69,70,37,62,22,38,67,46,42,31,53,55,48,49,57,55,44,68,47,18,42,42,45,57,48,78,40,84,72,46,76,47,85,41,83,60,31,35,41,37,38,30,35,37,41,36,42,36,47,45,30,91,88,42,88,55,68,73,44,76,51,39,32,37,31,44,33,38,30,34,56,55,94,88,36,76,20,37,40,36,38,24,43,21,45,30,52,57,53,86,86,66,54,77,80,64,86,119,138,82,79,76,79,77,79,76,81,78,79,78,79,78,79,78,76,77,76,76,76,75,73,74,73,72,71,67,69,67,70,69,66,70,69,68,59,60,69,74,80,45,71,67,53,50,52,50,50,50,50,50,53,51,50,50,50,54,50,43,32,52,26,51,46,69,59,39,41,72,66,46,40,68,48,36,34,69,76,18,40,36,33,48,68,33,32,69,68,35,61,22,39,68,47,41,34,54,56,48,50,58,55,44,70,46,19,41,43,44,57,48,80,41,85,71,48,77,47,83,43,82,59,28,36,40,37,37,29,35,38,42,36,42,36,47,45,30,90,88,43,88,55,68,73,44,75,49,40,33,36,29,44,33,37,32,34,55,55,94,89,37,76,20,37,40,35,38,25,44,20,46,30,50,55,53,87,88,66,53,77,81,63,84,120

Organism: NCBI:txid2715131

pLDDT: mean 80.9, std 25.64, range [25.69, 98.94]

Secondary structure (DSSP, 8-state):
------------------------------------------HHHHHHHHHHHHHHHHHHHHHHHHT-HHHHHTTEEEEEEE--TTSPPEESHHHHHHHHHHHHHTEEEEEEEEEEEEEE-SSEEEEEEEEEEEEEEPTT-SSPPEEEEEEEEEEEEEETTEEEEEEEEEEE-SPPTT-------/------------------------------------------HHHHHHHHHHHHHHHHHHHHHHHHT-HHHHHTTEEEEEEE--TTSPPEESHHHHHHHHHHHHHTEEEEEEEEEEEEEE-SSEEEEEEEEEEEEEEPTT-SSPPEEEEEEEEEEEEEETTEEEEEEEEEEE-SPPTT-------

Foldseek 3Di:
DPPCPPCPDDPPPPPPPPPPPPPPPPCPPPPPPPCPVLPPQDPVNVVVVVVQVVVLVVVLQVCQQVLVLLVNLVQADQQAWEDDPPDHIQGGSVSSSVVSSVVCLQFGKGKDKAFDDWDDDRQKIKTKIKMKIWTDGDVPHPDDTDIWIFIKIWMWGQDPNHTHTRYIGTDTPDDDPPVDDPPDD/DPPPPPPPPPPPPPPPPPPPPPPPPPPPPPPPPPCPVLPPQDPVNVVVVVVQVVVLVVVLQVCQQVLVLLVNLVQADQQAWEDDPPDDIQGGSVSSSVVSSVVCLQFGKGKDKAFDDWDDDRQKIKTKIKMKIWTDGDVPHPDDIDIWIFIKIWMWGQDPNHTHTRYIGTDTPDDDPPVDDPPDD

Radius of gyration: 37.82 Å; Cα contacts (8 Å, |Δi|>4): 608; chains: 2; bounding box: 74×147×115 Å

Sequence (370 aa):
MKTNIFIIPALFIFLIITSCESKTDQDTDELSYSNVTEEIITDEDKEEIKNIIDQKNTELEKLYKEGKMEEAATYFSEDVIQLAPNTKPIKGTQMFIDEWNKAISQGEWNFDFRVEEVKYYGNAVVELGSYDLEILPAGGSEMPPFKDEGYYVVLWEKIDGDWKIVWDAPVSSLPLPGQGSETEMMKTNIFIIPALFIFLIITSCESKTDQDTDELSYSNVTEEIITDEDKEEIKNIIDQKNTELEKLYKEGKMEEAATYFSEDVIQLAPNTKPIKGTQMFIDEWNKAISQGEWNFDFRVEEVKYYGNAVVELGSYDLEILPAGGSEMPPFKDEGYYVVLWEKIDGDWKIVWDAPVSSLPLPGQGSETEM